Protein AF-A0A8H3D8Q3-F1 (afdb_monomer_lite)

Sequence (267 aa):
MYIYLGVAILSLVASAKAVASCPEDLPLSCSKDSLNADSCCVFSPGLLEVSQIWSKKRQQWVIDEIRVLSCDALSSYSNCGPTYSPSKIHGLVEGYARHIEPLTSVSRKLGWGGLALESGDDDVAVMWARMWEQTGSCISTFQDKCFDKNMPPGEEEAWNYPGPALFVQMMHALQRKLMRYDLPGLDAASTNQPHRTSQYSLGYVLQPQKWYYLHFYGSPHLGNFVEDSTMTKNAEKQQKHIKKLSFFAQRERQRTDHAKWIEHDEL

Structure (mmCIF, N/CA/C/O backbone):
data_AF-A0A8H3D8Q3-F1
#
_entry.id   AF-A0A8H3D8Q3-F1
#
loop_
_atom_site.group_PDB
_atom_site.id
_atom_site.type_symbol
_atom_site.label_atom_id
_atom_site.label_alt_id
_atom_site.label_comp_id
_atom_site.label_asym_id
_atom_site.label_entity_id
_atom_site.label_seq_id
_atom_site.pdbx_PDB_ins_code
_atom_site.Cartn_x
_atom_site.Cartn_y
_atom_site.Cartn_z
_atom_site.occupancy
_atom_site.B_iso_or_equiv
_atom_site.auth_seq_id
_atom_site.auth_comp_id
_atom_site.auth_asym_id
_atom_site.auth_atom_id
_atom_site.pdbx_PDB_model_num
ATOM 1 N N . MET A 1 1 ? -29.100 2.084 -49.301 1.00 34.25 1 MET A N 1
ATOM 2 C CA . MET A 1 1 ? -28.076 1.078 -48.947 1.00 34.25 1 MET A CA 1
ATOM 3 C C . MET A 1 1 ? -27.070 1.777 -48.042 1.00 34.25 1 MET A C 1
ATOM 5 O O . MET A 1 1 ? -26.267 2.546 -48.545 1.00 34.25 1 MET A O 1
ATOM 9 N N . TYR A 1 2 ? -27.212 1.642 -46.720 1.00 34.91 2 TYR A N 1
ATOM 10 C CA . TYR A 1 2 ? -26.344 2.301 -45.735 1.00 34.91 2 TYR A CA 1
ATOM 11 C C . TYR A 1 2 ? -25.340 1.277 -45.205 1.00 34.91 2 TYR A C 1
ATOM 13 O O . TYR A 1 2 ? -25.738 0.267 -44.631 1.00 34.91 2 TYR A O 1
ATOM 21 N N . ILE A 1 3 ? -24.052 1.521 -45.444 1.00 40.16 3 ILE A N 1
ATOM 22 C CA . ILE A 1 3 ? -22.952 0.702 -44.932 1.00 40.16 3 ILE A CA 1
ATOM 23 C C . ILE A 1 3 ? -22.566 1.281 -43.569 1.00 40.16 3 ILE A C 1
ATOM 25 O O . ILE A 1 3 ? -22.011 2.375 -43.492 1.00 40.16 3 ILE A O 1
ATOM 29 N N . TYR A 1 4 ? -22.881 0.559 -42.495 1.00 42.94 4 TYR A N 1
ATOM 30 C CA . TYR A 1 4 ? -22.335 0.828 -41.167 1.00 42.94 4 TYR A CA 1
ATOM 31 C C . TYR A 1 4 ? -20.878 0.346 -41.137 1.00 42.94 4 TYR A C 1
ATOM 33 O O . TYR A 1 4 ? -20.621 -0.852 -41.030 1.00 42.94 4 TYR A O 1
ATOM 41 N N . LEU A 1 5 ? -19.918 1.271 -41.228 1.00 45.53 5 LEU A N 1
ATOM 42 C CA . LEU A 1 5 ? -18.557 1.011 -40.760 1.00 45.53 5 LEU A CA 1
ATOM 43 C C . LEU A 1 5 ? -18.579 1.036 -39.227 1.00 45.53 5 LEU A C 1
ATOM 45 O O . LEU A 1 5 ? -18.590 2.099 -38.608 1.00 45.53 5 LEU A O 1
ATOM 49 N N . GLY A 1 6 ? -18.612 -0.145 -38.614 1.00 40.12 6 GLY A N 1
ATOM 50 C CA . GLY A 1 6 ? -18.332 -0.300 -37.193 1.00 40.12 6 GLY A CA 1
ATOM 51 C C . GLY A 1 6 ? -16.850 -0.041 -36.939 1.00 40.12 6 GLY A C 1
ATOM 52 O O . GLY A 1 6 ? -16.012 -0.886 -37.242 1.00 40.12 6 GLY A O 1
ATOM 53 N N . VAL A 1 7 ? -16.522 1.129 -36.393 1.00 46.12 7 VAL A N 1
ATOM 54 C CA . VAL A 1 7 ? -15.192 1.393 -35.839 1.00 46.12 7 VAL A CA 1
ATOM 55 C C . VAL A 1 7 ? -15.102 0.636 -34.517 1.00 46.12 7 VAL A C 1
ATOM 57 O O . VAL A 1 7 ? -15.640 1.067 -33.499 1.00 46.12 7 VAL A O 1
ATOM 60 N N . ALA A 1 8 ? -14.454 -0.527 -34.540 1.00 41.25 8 ALA A N 1
ATOM 61 C CA . ALA A 1 8 ? -14.025 -1.207 -33.329 1.00 41.25 8 ALA A CA 1
ATOM 62 C C . ALA A 1 8 ? -12.883 -0.390 -32.708 1.00 41.25 8 ALA A C 1
ATOM 64 O O . ALA A 1 8 ? -11.743 -0.446 -33.168 1.00 41.25 8 ALA A O 1
ATOM 65 N N . ILE A 1 9 ? -13.193 0.405 -31.684 1.00 43.72 9 ILE A N 1
ATOM 66 C CA . ILE A 1 9 ? -12.180 1.058 -30.853 1.00 43.72 9 ILE A CA 1
ATOM 67 C C . ILE A 1 9 ? -11.573 -0.038 -29.971 1.00 43.72 9 ILE A C 1
ATOM 69 O O . ILE A 1 9 ? -12.094 -0.355 -28.904 1.00 43.72 9 ILE A O 1
ATOM 73 N N . LEU A 1 10 ? -10.489 -0.660 -30.443 1.00 36.78 10 LEU A N 1
ATOM 74 C CA . LEU A 1 10 ? -9.580 -1.410 -29.581 1.00 36.78 10 LEU A CA 1
ATOM 75 C C . LEU A 1 10 ? -8.919 -0.404 -28.635 1.00 36.78 10 LEU A C 1
ATOM 77 O O . LEU A 1 10 ? -7.963 0.277 -28.998 1.00 36.78 10 LEU A O 1
ATOM 81 N N . SER A 1 11 ? -9.444 -0.294 -27.419 1.00 34.25 11 SER A N 1
ATOM 82 C CA . SER A 1 11 ? -8.757 0.362 -26.313 1.00 34.25 11 SER A CA 1
ATOM 83 C C . SER A 1 11 ? -7.509 -0.455 -25.964 1.00 34.25 11 SER A C 1
ATOM 85 O O . SER A 1 11 ? -7.586 -1.416 -25.197 1.00 34.25 11 SER A O 1
ATOM 87 N N . LEU A 1 12 ? -6.363 -0.104 -26.556 1.00 34.94 12 LEU A N 1
ATOM 88 C CA . LEU A 1 12 ? -5.058 -0.519 -26.049 1.00 34.94 12 LEU A CA 1
ATOM 89 C C . LEU A 1 12 ? -4.865 0.158 -24.694 1.00 34.94 12 LEU A C 1
ATOM 91 O O . LEU A 1 12 ? -4.474 1.319 -24.614 1.00 34.94 12 LEU A O 1
ATOM 95 N N . VAL A 1 13 ? -5.151 -0.571 -23.620 1.00 40.75 13 VAL A N 1
ATOM 96 C CA . VAL A 1 13 ? -4.605 -0.231 -22.310 1.00 40.75 13 VAL A CA 1
ATOM 97 C C . VAL A 1 13 ? -3.125 -0.583 -22.399 1.00 40.75 13 VAL A C 1
ATOM 99 O O . VAL A 1 13 ? -2.750 -1.750 -22.267 1.00 40.75 13 VAL A O 1
ATOM 102 N N . ALA A 1 14 ? -2.283 0.405 -22.719 1.00 39.97 14 ALA A N 1
ATOM 103 C CA . ALA A 1 14 ? -0.851 0.266 -22.500 1.00 39.97 14 ALA A CA 1
ATOM 104 C C . ALA A 1 14 ? -0.691 -0.176 -21.042 1.00 39.97 14 ALA A C 1
ATOM 106 O O . ALA A 1 14 ? -1.294 0.404 -20.150 1.00 39.97 14 ALA A O 1
ATOM 107 N N . SER A 1 15 ? -0.026 -1.300 -20.817 1.00 47.12 15 SER A N 1
ATOM 108 C CA . SER A 1 15 ? 0.293 -1.791 -19.480 1.00 47.12 15 SER A CA 1
ATOM 109 C C . SER A 1 15 ? 1.800 -1.702 -19.355 1.00 47.12 15 SER A C 1
ATOM 111 O O . SER A 1 15 ? 2.511 -1.985 -20.324 1.00 47.12 15 SER A O 1
ATOM 113 N N . ALA A 1 16 ? 2.286 -1.283 -18.192 1.00 50.69 16 ALA A N 1
ATOM 114 C CA . ALA A 1 16 ? 3.709 -1.111 -17.968 1.00 50.69 16 ALA A CA 1
ATOM 115 C C . ALA A 1 16 ? 4.298 -2.504 -18.115 1.00 50.69 16 ALA A C 1
ATOM 117 O O . ALA A 1 16 ? 3.853 -3.434 -17.438 1.00 50.69 16 ALA A O 1
ATOM 118 N N . LYS A 1 17 ? 5.237 -2.679 -19.043 1.00 50.69 17 LYS A N 1
ATOM 119 C CA . LYS A 1 17 ? 5.913 -3.963 -19.155 1.00 50.69 17 LYS A CA 1
ATOM 120 C C . LYS A 1 17 ? 6.857 -4.065 -17.965 1.00 50.69 17 LYS A C 1
ATOM 122 O O . LYS A 1 17 ? 7.806 -3.291 -17.846 1.00 50.69 17 LYS A O 1
ATOM 127 N N . ALA A 1 18 ? 6.537 -4.967 -17.043 1.00 58.50 18 ALA A N 1
ATOM 128 C CA . ALA A 1 18 ? 7.485 -5.371 -16.020 1.00 58.50 18 ALA A CA 1
ATOM 129 C C . ALA A 1 18 ? 8.732 -5.942 -16.721 1.00 58.50 18 ALA A C 1
ATOM 131 O O . ALA A 1 18 ? 8.591 -6.747 -17.643 1.00 58.50 18 ALA A O 1
ATOM 132 N N . VAL A 1 19 ? 9.930 -5.520 -16.296 1.00 53.22 19 VAL A N 1
ATOM 133 C CA . VAL A 1 19 ? 11.225 -6.003 -16.838 1.00 53.22 19 VAL A CA 1
ATOM 134 C C . VAL A 1 19 ? 11.379 -7.497 -16.566 1.00 53.22 19 VAL A C 1
ATOM 136 O O . VAL A 1 19 ? 11.969 -8.241 -17.347 1.00 53.22 19 VAL A O 1
ATOM 139 N N . ALA A 1 20 ? 10.868 -7.938 -15.416 1.00 62.06 20 ALA A N 1
ATOM 140 C CA . ALA A 1 20 ? 10.998 -9.308 -14.970 1.00 62.06 20 ALA A CA 1
ATOM 141 C C . ALA A 1 20 ? 9.936 -10.185 -15.641 1.00 62.06 20 ALA A C 1
ATOM 143 O O . ALA A 1 20 ? 8.733 -9.988 -15.455 1.00 62.06 20 ALA A O 1
ATOM 144 N N . SER A 1 21 ? 10.389 -11.205 -16.375 1.00 71.00 21 SER A N 1
ATOM 145 C CA . SER A 1 21 ? 9.546 -12.343 -16.739 1.00 71.00 21 SER A CA 1
ATOM 146 C C . SER A 1 21 ? 9.271 -13.150 -15.474 1.00 71.00 21 SER A C 1
ATOM 148 O O . SER A 1 21 ? 9.979 -14.109 -15.167 1.00 71.00 21 SER A O 1
ATOM 150 N N . CYS A 1 22 ? 8.274 -12.723 -14.707 1.00 82.44 22 CYS A N 1
ATOM 151 C CA . CYS A 1 22 ? 7.851 -13.450 -13.525 1.00 82.44 22 CYS A CA 1
ATOM 152 C C . CYS A 1 22 ? 7.302 -14.832 -13.904 1.00 82.44 22 CYS A C 1
ATOM 154 O O . CYS A 1 22 ? 6.711 -14.976 -14.978 1.00 82.44 22 CYS A O 1
ATOM 156 N N . PRO A 1 23 ? 7.505 -15.852 -13.051 1.00 83.31 23 PRO A N 1
ATOM 157 C CA . PRO A 1 23 ? 6.931 -17.170 -13.289 1.00 83.31 23 PRO A CA 1
ATOM 158 C C . PRO A 1 23 ? 5.400 -17.083 -13.335 1.00 83.31 23 PRO A C 1
ATOM 160 O O . PRO A 1 23 ? 4.810 -16.219 -12.685 1.00 83.31 23 PRO A O 1
ATOM 163 N N . GLU A 1 24 ? 4.762 -17.987 -14.086 1.00 80.38 24 GLU A N 1
ATOM 164 C CA . GLU A 1 24 ? 3.293 -18.075 -14.135 1.00 80.38 24 GLU A CA 1
ATOM 165 C C . GLU A 1 24 ? 2.714 -18.347 -12.738 1.00 80.38 24 GLU A C 1
ATOM 167 O O . GLU A 1 24 ? 1.764 -17.687 -12.313 1.00 80.38 24 GLU A O 1
ATOM 172 N N . ASP A 1 25 ? 3.361 -19.245 -11.992 1.00 85.31 25 ASP A N 1
ATOM 173 C CA . ASP A 1 25 ? 3.053 -19.523 -10.593 1.00 85.31 25 ASP A CA 1
ATOM 174 C C . ASP A 1 25 ? 3.879 -18.610 -9.678 1.00 85.31 25 ASP A C 1
ATOM 176 O O . ASP A 1 25 ? 5.014 -18.909 -9.293 1.00 85.31 25 ASP A O 1
ATOM 180 N N . LEU A 1 26 ? 3.300 -17.460 -9.334 1.00 89.12 26 LEU A N 1
ATOM 181 C CA . LEU A 1 26 ? 3.898 -16.515 -8.392 1.00 89.12 26 LEU A CA 1
ATOM 182 C C . LEU A 1 26 ? 3.876 -17.114 -6.977 1.00 89.12 26 LEU A C 1
ATOM 184 O O . LEU A 1 26 ? 2.806 -17.515 -6.517 1.00 89.12 26 LEU A O 1
ATOM 188 N N . PRO A 1 27 ? 5.002 -17.159 -6.244 1.00 91.25 27 PRO A N 1
ATOM 189 C CA . PRO A 1 27 ? 5.014 -17.700 -4.892 1.00 91.25 27 PRO A CA 1
ATOM 190 C C . PRO A 1 27 ? 4.355 -16.731 -3.899 1.00 91.25 27 PRO A C 1
ATOM 192 O O . PRO A 1 27 ? 4.271 -15.517 -4.119 1.00 91.25 27 PRO A O 1
ATOM 195 N N . LEU A 1 28 ? 3.891 -17.288 -2.780 1.00 94.25 28 LEU A N 1
ATOM 196 C CA . LEU A 1 28 ? 3.313 -16.528 -1.673 1.00 94.25 28 LEU A CA 1
ATOM 197 C C . LEU A 1 28 ? 4.423 -15.827 -0.875 1.00 94.25 28 LEU A C 1
ATOM 199 O O . LEU A 1 28 ? 5.427 -16.463 -0.541 1.00 94.25 28 LEU A O 1
ATOM 203 N N . SER A 1 29 ? 4.238 -14.559 -0.511 1.00 94.69 29 SER A N 1
ATOM 204 C CA . SER A 1 29 ? 5.131 -13.853 0.419 1.00 94.69 29 SER A CA 1
ATOM 205 C C . SER A 1 29 ? 5.317 -14.636 1.727 1.00 94.69 29 SER A C 1
ATOM 207 O O . SER A 1 29 ? 4.404 -15.326 2.177 1.00 94.69 29 SER A O 1
ATOM 209 N N . CYS A 1 30 ? 6.504 -14.556 2.336 1.00 94.12 30 CYS A N 1
ATOM 210 C CA . CYS A 1 30 ? 6.856 -15.270 3.576 1.00 94.12 30 CYS A CA 1
ATOM 211 C C . CYS A 1 30 ? 6.814 -16.807 3.517 1.00 94.12 30 CYS A C 1
ATOM 213 O O . CYS A 1 30 ? 7.004 -17.476 4.535 1.00 94.12 30 CYS A O 1
ATOM 215 N N . SER A 1 31 ? 6.609 -17.391 2.336 1.00 93.56 31 SER A N 1
ATOM 216 C CA . SER A 1 31 ? 6.742 -18.831 2.128 1.00 93.56 31 SER A CA 1
ATOM 217 C C . SER A 1 31 ? 8.197 -19.230 1.879 1.00 93.56 31 SER A C 1
ATOM 219 O O . SER A 1 31 ? 9.043 -18.403 1.532 1.00 93.56 31 SER A O 1
ATOM 221 N N . LYS A 1 32 ? 8.498 -20.528 1.985 1.00 90.88 32 LYS A N 1
ATOM 222 C CA . LYS A 1 32 ? 9.825 -21.054 1.625 1.00 90.88 32 LYS A CA 1
ATOM 223 C C . LYS A 1 32 ? 10.183 -20.758 0.166 1.00 90.88 32 LYS A C 1
ATOM 225 O O . LYS A 1 32 ? 11.338 -20.456 -0.118 1.00 90.88 32 LYS A O 1
ATOM 230 N N . ASP A 1 33 ? 9.188 -20.780 -0.717 1.00 89.06 33 ASP A N 1
ATOM 231 C CA . ASP A 1 33 ? 9.368 -20.556 -2.152 1.00 89.06 33 ASP A CA 1
ATOM 232 C C . ASP A 1 33 ? 9.695 -19.087 -2.472 1.00 89.06 33 ASP A C 1
ATOM 234 O O . ASP A 1 33 ? 10.301 -18.795 -3.500 1.00 89.06 33 ASP A O 1
ATOM 238 N N . SER A 1 34 ? 9.371 -18.156 -1.565 1.00 91.00 34 SER A N 1
ATOM 239 C CA . SER A 1 34 ? 9.707 -16.735 -1.720 1.00 91.00 34 SER A CA 1
ATOM 240 C C . SER A 1 34 ? 11.174 -16.391 -1.443 1.00 91.00 34 SER A C 1
ATOM 242 O O . SER A 1 34 ? 11.642 -15.362 -1.920 1.00 91.00 34 SER A O 1
ATOM 244 N N . LEU A 1 35 ? 11.922 -17.239 -0.722 1.00 86.88 35 LEU A N 1
ATOM 245 C CA . LEU A 1 35 ? 13.275 -16.909 -0.239 1.00 86.88 35 LEU A CA 1
ATOM 246 C C . LEU A 1 35 ? 14.283 -16.618 -1.359 1.00 86.88 35 LEU A C 1
ATOM 248 O O . LEU A 1 35 ? 15.183 -15.806 -1.172 1.00 86.88 35 LEU A O 1
ATOM 252 N N . ASN A 1 36 ? 14.133 -17.283 -2.505 1.00 85.31 36 ASN A N 1
ATOM 253 C CA . ASN A 1 36 ? 15.039 -17.153 -3.652 1.00 85.31 36 ASN A CA 1
ATOM 254 C C . ASN A 1 36 ? 14.361 -16.517 -4.871 1.00 85.31 36 ASN A C 1
ATOM 256 O O . ASN A 1 36 ? 14.929 -16.516 -5.963 1.00 85.31 36 ASN A O 1
ATOM 260 N N . ALA A 1 37 ? 13.132 -16.035 -4.712 1.00 89.12 37 ALA A N 1
ATOM 261 C CA . ALA A 1 37 ? 12.383 -15.450 -5.804 1.00 89.12 37 ALA A CA 1
ATOM 262 C C . ALA A 1 37 ? 12.820 -14.001 -6.054 1.00 89.12 37 ALA A C 1
ATOM 264 O O . ALA A 1 37 ? 13.271 -13.299 -5.147 1.00 89.12 37 ALA A O 1
ATOM 265 N N . ASP A 1 38 ? 12.668 -13.538 -7.295 1.00 91.19 38 ASP A N 1
ATOM 266 C CA . ASP A 1 38 ? 12.965 -12.151 -7.634 1.00 91.19 38 ASP A CA 1
ATOM 267 C C . ASP A 1 38 ? 12.046 -11.202 -6.848 1.00 91.19 38 ASP A C 1
ATOM 269 O O . ASP A 1 38 ? 10.819 -11.326 -6.870 1.00 91.19 38 ASP A O 1
ATOM 273 N N . SER A 1 39 ? 12.652 -10.209 -6.196 1.00 91.62 39 SER A N 1
ATOM 274 C CA . SER A 1 39 ? 11.980 -9.111 -5.496 1.00 91.62 39 SER A CA 1
ATOM 275 C C . SER A 1 39 ? 10.959 -8.336 -6.344 1.00 91.62 39 SER A C 1
ATOM 277 O O . SER A 1 39 ? 10.064 -7.706 -5.782 1.00 91.62 39 SER A O 1
ATOM 279 N N . CYS A 1 40 ? 11.076 -8.374 -7.674 1.00 92.25 40 CYS A N 1
ATOM 280 C CA . CYS A 1 40 ? 10.116 -7.787 -8.608 1.00 92.25 40 CYS A CA 1
ATOM 281 C C . CYS A 1 40 ? 8.887 -8.666 -8.853 1.00 92.25 40 CYS A C 1
ATOM 283 O O . CYS A 1 40 ? 7.839 -8.162 -9.254 1.00 92.25 40 CYS A O 1
ATOM 285 N N . CYS A 1 41 ? 8.997 -9.961 -8.572 1.00 90.69 41 CYS A N 1
ATOM 286 C CA . CYS A 1 41 ? 7.939 -10.940 -8.776 1.00 90.69 41 CYS A CA 1
ATOM 287 C C . CYS A 1 41 ? 7.267 -11.368 -7.482 1.00 90.69 41 CYS A C 1
ATOM 289 O O . CYS A 1 41 ? 6.231 -12.015 -7.553 1.00 90.69 41 CYS A O 1
ATOM 291 N N . VAL A 1 42 ? 7.830 -11.021 -6.322 1.00 92.88 42 VAL A N 1
ATOM 292 C CA . VAL A 1 42 ? 7.311 -11.398 -5.006 1.00 92.88 42 VAL A CA 1
ATOM 293 C C . VAL A 1 42 ? 7.391 -10.228 -4.056 1.00 92.88 42 VAL A C 1
ATOM 295 O O . VAL A 1 42 ? 8.423 -9.567 -3.950 1.00 92.88 42 VAL A O 1
ATOM 298 N N . PHE A 1 43 ? 6.295 -9.993 -3.340 1.00 93.62 43 PHE A N 1
ATOM 299 C CA . PHE A 1 43 ? 6.276 -9.033 -2.256 1.00 93.62 43 PHE A CA 1
ATOM 300 C C . PHE A 1 43 ? 7.242 -9.438 -1.131 1.00 93.62 43 PHE A C 1
ATOM 302 O O . PHE A 1 43 ? 7.152 -10.522 -0.558 1.00 93.62 43 PHE A O 1
ATOM 309 N N . SER A 1 44 ? 8.163 -8.529 -0.832 1.00 92.19 44 SER A N 1
ATOM 310 C CA . SER A 1 44 ? 9.201 -8.606 0.193 1.00 92.19 44 SER A CA 1
ATOM 311 C C . SER A 1 44 ? 9.341 -7.206 0.820 1.00 92.19 44 SER A C 1
ATOM 313 O O . SER A 1 44 ? 9.062 -6.226 0.114 1.00 92.19 44 SER A O 1
ATOM 315 N N . PRO A 1 45 ? 9.718 -7.052 2.110 1.00 87.69 45 PRO A N 1
ATOM 316 C CA . PRO A 1 45 ? 10.324 -8.026 3.039 1.00 87.69 45 PRO A CA 1
ATOM 317 C C . PRO A 1 45 ? 9.372 -8.939 3.826 1.00 87.69 45 PRO A C 1
ATOM 319 O O . PRO A 1 45 ? 9.854 -9.798 4.566 1.00 87.69 45 PRO A O 1
ATOM 322 N N . GLY A 1 46 ? 8.051 -8.800 3.702 1.00 91.62 46 GLY A N 1
ATOM 323 C CA . GLY A 1 46 ? 7.161 -9.692 4.443 1.00 91.62 46 GLY A CA 1
ATOM 324 C C . GLY A 1 46 ? 5.689 -9.620 4.071 1.00 91.62 46 GLY A C 1
ATOM 325 O O . GLY A 1 46 ? 5.306 -10.079 3.000 1.00 91.62 46 GLY A O 1
ATOM 326 N N . LEU A 1 47 ? 4.863 -9.114 4.985 1.00 94.94 47 LEU A N 1
ATOM 327 C CA . LEU A 1 47 ? 3.400 -9.100 4.876 1.00 94.94 47 LEU A CA 1
ATOM 328 C C . LEU A 1 47 ? 2.841 -7.681 5.058 1.00 94.94 47 LEU A C 1
ATOM 330 O O . LEU A 1 47 ? 3.550 -6.784 5.519 1.00 94.94 47 LEU A O 1
ATOM 334 N N . LEU A 1 48 ? 1.574 -7.462 4.693 1.00 96.06 48 LEU A N 1
ATOM 335 C CA . LEU A 1 48 ? 0.889 -6.193 4.966 1.00 96.06 48 LEU A CA 1
ATOM 336 C C . LEU A 1 48 ? -0.025 -6.324 6.180 1.00 96.06 48 LEU A C 1
ATOM 338 O O . LEU A 1 48 ? -0.899 -7.185 6.209 1.00 96.06 48 LEU A O 1
ATOM 342 N N . GLU A 1 49 ? 0.135 -5.424 7.141 1.00 94.81 49 GLU A N 1
ATOM 343 C CA . GLU A 1 49 ? -0.878 -5.152 8.157 1.00 94.81 49 GLU A CA 1
ATOM 344 C C . GLU A 1 49 ? -1.784 -4.031 7.650 1.00 94.81 49 GLU A C 1
ATOM 346 O O . GLU A 1 49 ? -1.307 -2.978 7.230 1.00 94.81 49 GLU A O 1
ATOM 351 N N . VAL A 1 50 ? -3.095 -4.249 7.687 1.00 93.06 50 VAL A N 1
ATOM 352 C CA . VAL A 1 50 ? -4.103 -3.282 7.247 1.00 93.06 50 VAL A CA 1
ATOM 353 C C . VAL A 1 50 ? -5.071 -3.054 8.389 1.00 93.06 50 VAL A C 1
ATOM 355 O O . VAL A 1 50 ? -5.736 -3.995 8.818 1.00 93.06 50 VAL A O 1
ATOM 358 N N . SER A 1 51 ? -5.195 -1.815 8.855 1.00 89.56 51 SER A N 1
ATOM 359 C CA . SER A 1 51 ? -6.197 -1.444 9.847 1.00 89.56 51 SER A CA 1
ATOM 360 C C . SER A 1 51 ? -7.367 -0.714 9.189 1.00 89.56 51 SER A C 1
ATOM 362 O O . SER A 1 51 ? -7.199 0.087 8.266 1.00 89.56 51 SER A O 1
ATOM 364 N N . GLN A 1 52 ? -8.584 -0.995 9.649 1.00 88.88 52 GLN A N 1
ATOM 365 C CA . GLN A 1 52 ? -9.787 -0.299 9.202 1.00 88.88 52 GLN A CA 1
ATOM 366 C C . GLN A 1 52 ? -10.535 0.314 10.374 1.00 88.88 52 GLN A C 1
ATOM 368 O O . GLN A 1 52 ? -10.670 -0.318 11.420 1.00 88.88 52 GLN A O 1
ATOM 373 N N . ILE A 1 53 ? -11.090 1.507 10.165 1.00 87.00 53 ILE A N 1
ATOM 374 C CA . ILE A 1 53 ? -12.000 2.186 11.09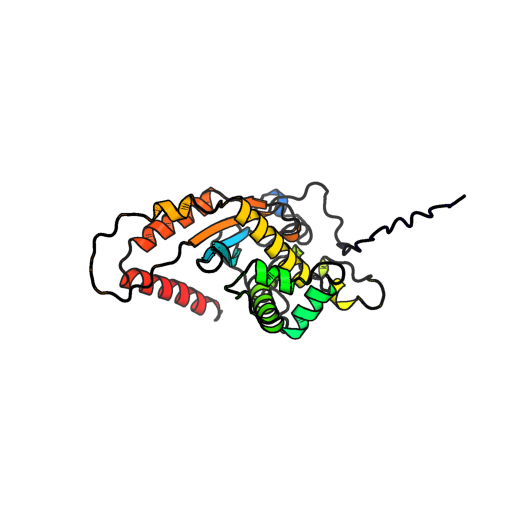3 1.00 87.00 53 ILE A CA 1
ATOM 375 C C . ILE A 1 53 ? -13.398 2.302 10.488 1.00 87.00 53 ILE A C 1
ATOM 377 O O . ILE A 1 53 ? -13.565 2.475 9.278 1.00 87.00 53 ILE A O 1
ATOM 381 N N . TRP A 1 54 ? -14.430 2.244 11.330 1.00 85.44 54 TRP A N 1
ATOM 382 C CA . TRP A 1 54 ? -15.799 2.497 10.879 1.00 85.44 54 TRP A CA 1
ATOM 383 C C . TRP A 1 54 ? -16.079 4.000 10.751 1.00 85.44 54 TRP A C 1
ATOM 385 O O . TRP A 1 54 ? -16.225 4.716 11.748 1.00 85.44 54 TRP A O 1
ATOM 395 N N . SER A 1 55 ? -16.253 4.482 9.519 1.00 84.00 55 SER A N 1
ATOM 396 C CA . SER A 1 55 ? -16.632 5.870 9.264 1.00 84.00 55 SER A CA 1
ATOM 397 C C . SER A 1 55 ? -18.146 6.051 9.363 1.00 84.00 55 SER A C 1
ATOM 399 O O . SER A 1 55 ? -18.889 5.767 8.425 1.00 84.00 55 SER A O 1
ATOM 401 N N . LYS A 1 56 ? -18.625 6.616 10.481 1.00 81.31 56 LYS A N 1
ATOM 402 C CA . LYS A 1 56 ? -20.058 6.935 10.667 1.00 81.31 56 LYS A CA 1
ATOM 403 C C . LYS A 1 56 ? -20.612 7.873 9.593 1.00 81.31 56 LYS A C 1
ATOM 405 O O . LYS A 1 56 ? -21.770 7.745 9.216 1.00 81.31 56 LYS A O 1
ATOM 410 N N . LYS A 1 57 ? -19.803 8.818 9.105 1.00 82.62 57 LYS A N 1
ATOM 411 C CA . LYS A 1 57 ? -20.231 9.767 8.064 1.00 82.62 57 LYS A CA 1
ATOM 412 C C . LYS A 1 57 ? -20.478 9.068 6.727 1.00 82.62 57 LYS A C 1
ATOM 414 O O . LYS A 1 57 ? -21.379 9.460 6.000 1.00 82.62 57 LYS A O 1
ATOM 419 N N . ARG A 1 58 ? -19.682 8.040 6.423 1.00 81.38 58 ARG A N 1
ATOM 420 C CA . ARG A 1 58 ? -19.732 7.303 5.154 1.00 81.38 58 ARG A CA 1
ATOM 421 C C . ARG A 1 58 ? -20.529 6.000 5.241 1.00 81.38 58 ARG A C 1
ATOM 423 O O . ARG A 1 58 ? -20.807 5.411 4.209 1.00 81.38 58 ARG A O 1
ATOM 430 N N . GLN A 1 59 ? -20.876 5.560 6.454 1.00 83.69 59 GLN A N 1
ATOM 431 C CA . GLN A 1 59 ? -21.512 4.264 6.723 1.00 83.69 59 GLN A CA 1
ATOM 432 C C . GLN A 1 59 ? -20.737 3.090 6.099 1.00 83.69 59 GLN A C 1
ATOM 434 O O . GLN A 1 59 ? -21.326 2.151 5.571 1.00 83.69 59 GLN A O 1
ATOM 439 N N . GLN A 1 60 ? -19.403 3.156 6.152 1.00 85.19 60 GLN A N 1
ATOM 440 C CA . GLN A 1 60 ? -18.518 2.121 5.620 1.00 85.19 60 GLN A CA 1
ATOM 441 C C . GLN A 1 60 ? -17.227 2.024 6.440 1.00 85.19 60 GLN A C 1
ATOM 443 O O . GLN A 1 60 ? -16.793 3.006 7.057 1.00 85.19 60 GLN A O 1
ATOM 448 N N . TRP A 1 61 ? -16.593 0.853 6.405 1.00 87.00 61 TRP A N 1
ATOM 449 C CA . TRP A 1 61 ? -15.214 0.680 6.854 1.00 87.00 61 TRP A CA 1
ATOM 450 C C . TRP A 1 61 ? -14.268 1.395 5.899 1.00 87.00 61 TRP A C 1
ATOM 452 O O . TRP A 1 61 ? -14.446 1.314 4.687 1.00 87.00 61 TRP A O 1
ATOM 462 N N . VAL A 1 62 ? -13.268 2.091 6.425 1.00 89.19 62 VAL A N 1
ATOM 463 C CA . VAL A 1 62 ? -12.213 2.750 5.645 1.00 89.19 62 VAL A CA 1
ATOM 464 C C . VAL A 1 62 ? -10.858 2.312 6.175 1.00 89.19 62 VAL A C 1
ATOM 466 O O . VAL A 1 62 ? -10.700 2.177 7.386 1.00 89.19 62 VAL A O 1
ATOM 469 N N . ILE A 1 63 ? -9.899 2.071 5.282 1.00 90.62 63 ILE A N 1
ATOM 470 C CA . ILE A 1 63 ? -8.509 1.835 5.670 1.00 90.62 63 ILE A CA 1
ATOM 471 C C . ILE A 1 63 ? -7.993 3.089 6.373 1.00 90.62 63 ILE A C 1
ATOM 473 O O . ILE A 1 63 ? -8.054 4.192 5.821 1.00 90.62 63 ILE A O 1
ATOM 477 N N . ASP A 1 64 ? -7.531 2.891 7.601 1.00 87.75 64 ASP A N 1
ATOM 478 C CA . ASP A 1 64 ? -6.976 3.924 8.470 1.00 87.75 64 ASP A CA 1
ATOM 479 C C . ASP A 1 64 ? -5.457 3.957 8.306 1.00 87.75 64 ASP A C 1
ATOM 481 O O . ASP A 1 64 ? -4.892 4.959 7.870 1.00 87.75 64 ASP A O 1
ATOM 485 N N . GLU A 1 65 ? -4.820 2.805 8.527 1.00 88.69 65 GLU A N 1
ATOM 486 C CA . GLU A 1 65 ? -3.386 2.610 8.362 1.00 88.69 65 GLU A CA 1
ATOM 487 C C . GLU A 1 65 ? -3.085 1.338 7.565 1.00 88.69 65 GLU A C 1
ATOM 489 O O . GLU A 1 65 ? -3.864 0.381 7.520 1.00 88.69 65 GLU A O 1
ATOM 494 N N . ILE A 1 66 ? -1.913 1.331 6.942 1.00 92.81 66 ILE A N 1
ATOM 495 C CA . ILE A 1 66 ? -1.328 0.166 6.295 1.00 92.81 66 ILE A CA 1
ATOM 496 C C . ILE A 1 66 ? 0.167 0.160 6.595 1.00 92.81 66 ILE A C 1
ATOM 498 O O . ILE A 1 66 ? 0.780 1.223 6.675 1.00 92.81 66 ILE A O 1
ATOM 502 N N . ARG A 1 67 ? 0.750 -1.015 6.827 1.00 94.44 67 ARG A N 1
ATOM 503 C CA . ARG A 1 67 ? 2.166 -1.158 7.179 1.00 94.44 67 ARG A CA 1
ATOM 504 C C . ARG A 1 67 ? 2.765 -2.377 6.507 1.00 94.44 67 ARG A C 1
ATOM 506 O O . ARG A 1 67 ? 2.116 -3.417 6.410 1.00 94.44 67 ARG A O 1
ATOM 513 N N . VAL A 1 68 ? 4.016 -2.249 6.079 1.00 96.44 68 VAL A N 1
ATOM 514 C CA . VAL A 1 68 ? 4.834 -3.388 5.662 1.00 96.44 68 VAL A CA 1
ATOM 515 C C . VAL A 1 68 ? 5.507 -3.945 6.906 1.00 96.44 68 VAL A C 1
ATOM 517 O O . VAL A 1 68 ? 6.203 -3.210 7.605 1.00 96.44 68 VAL A O 1
ATOM 520 N N . LEU A 1 69 ? 5.303 -5.227 7.185 1.00 95.56 69 LEU A N 1
ATOM 521 C CA . LEU A 1 69 ? 5.918 -5.921 8.311 1.00 95.56 69 LEU A CA 1
ATOM 522 C C . LEU A 1 69 ? 6.863 -7.021 7.830 1.00 95.56 69 LEU A C 1
ATOM 524 O O . LEU A 1 69 ? 6.746 -7.516 6.707 1.00 95.56 69 LEU A O 1
ATOM 528 N N . SER A 1 70 ? 7.775 -7.435 8.703 1.00 94.88 70 SER A N 1
ATOM 529 C CA . SER A 1 70 ? 8.549 -8.666 8.547 1.00 94.88 70 SER A CA 1
ATOM 530 C C . SER A 1 70 ? 7.634 -9.891 8.595 1.00 94.88 70 SER A C 1
ATOM 532 O O . SER A 1 70 ? 6.500 -9.828 9.070 1.00 94.88 70 SER A O 1
ATOM 534 N N . CYS A 1 71 ? 8.119 -11.040 8.124 1.00 92.50 71 CYS A N 1
ATOM 535 C CA . CYS A 1 71 ? 7.329 -12.276 8.105 1.00 92.50 71 CYS A CA 1
ATOM 536 C C . CYS A 1 71 ? 6.934 -12.810 9.490 1.00 92.50 71 CYS A C 1
ATOM 538 O O . CYS A 1 71 ? 5.960 -13.548 9.602 1.00 92.50 71 CYS A O 1
ATOM 540 N N . ASP A 1 72 ? 7.676 -12.446 10.535 1.00 89.44 72 ASP A N 1
ATOM 541 C CA . ASP A 1 72 ? 7.330 -12.721 11.934 1.00 89.44 72 ASP A CA 1
ATOM 542 C C . ASP A 1 72 ? 6.496 -11.598 12.580 1.00 89.44 72 ASP A C 1
ATOM 544 O O . ASP A 1 72 ? 6.081 -11.723 13.733 1.00 89.44 72 ASP A O 1
ATOM 548 N N . ALA A 1 73 ? 6.253 -10.512 11.838 1.00 89.12 73 ALA A N 1
ATOM 549 C CA . ALA A 1 73 ? 5.571 -9.295 12.257 1.00 89.12 73 ALA A CA 1
ATOM 550 C C . ALA A 1 73 ? 6.139 -8.623 13.514 1.00 89.12 73 ALA A C 1
ATOM 552 O O . ALA A 1 73 ? 5.429 -7.897 14.213 1.00 89.12 73 ALA A O 1
ATOM 553 N N . LEU A 1 74 ? 7.421 -8.850 13.802 1.00 88.31 74 LEU A N 1
ATOM 554 C CA . LEU A 1 74 ? 8.125 -8.193 14.902 1.00 88.31 74 LEU A CA 1
ATOM 555 C C . LEU A 1 74 ? 8.726 -6.847 14.494 1.00 88.31 74 LEU A C 1
ATOM 557 O O . LEU A 1 74 ? 9.014 -6.022 15.360 1.00 88.31 74 LEU A O 1
ATOM 561 N N . SER A 1 75 ? 8.915 -6.616 13.196 1.00 92.75 75 SER A N 1
ATOM 562 C CA . SER A 1 75 ? 9.482 -5.386 12.650 1.00 92.75 75 SER A CA 1
ATOM 563 C C . SER A 1 75 ? 8.557 -4.786 11.602 1.00 92.75 75 SER A C 1
ATOM 565 O O . SER A 1 75 ? 7.962 -5.502 10.797 1.00 92.75 75 SER A O 1
ATOM 567 N N . SER A 1 76 ? 8.453 -3.461 11.602 1.00 93.38 76 SER A N 1
ATOM 568 C CA . SER A 1 76 ? 7.774 -2.687 10.565 1.00 93.38 76 SER A CA 1
ATOM 569 C C . SER A 1 76 ? 8.785 -1.921 9.726 1.00 93.38 76 SER A C 1
ATOM 571 O O . SER A 1 76 ? 9.815 -1.492 10.240 1.00 93.38 76 SER A O 1
ATOM 573 N N . TYR A 1 77 ? 8.460 -1.710 8.456 1.00 93.94 77 TYR A N 1
ATOM 574 C CA . TYR A 1 77 ? 9.294 -0.988 7.507 1.00 93.94 77 TYR A CA 1
ATOM 575 C C . TYR A 1 77 ? 8.566 0.256 6.998 1.00 93.94 77 TYR A C 1
ATOM 577 O O . TYR A 1 77 ? 7.391 0.187 6.630 1.00 93.94 77 TYR A O 1
ATOM 585 N N . SER A 1 78 ? 9.290 1.370 6.945 1.00 94.44 78 SER A N 1
ATOM 586 C CA . SER A 1 78 ? 8.858 2.650 6.379 1.00 94.44 78 SER A CA 1
ATOM 587 C C . SER A 1 78 ? 10.047 3.348 5.719 1.00 94.44 78 SER A C 1
ATOM 589 O O . SER A 1 78 ? 11.193 3.067 6.064 1.00 94.44 78 SER A O 1
ATOM 591 N N . ASN A 1 79 ? 9.787 4.274 4.793 1.00 94.31 79 ASN A N 1
ATOM 592 C CA . ASN A 1 79 ? 10.806 5.130 4.173 1.00 94.31 79 ASN A CA 1
ATOM 593 C C . ASN A 1 79 ? 11.918 4.353 3.435 1.00 94.31 79 ASN A C 1
ATOM 595 O O . ASN A 1 79 ? 13.075 4.764 3.422 1.00 94.31 79 ASN A O 1
ATOM 599 N N . CYS A 1 80 ? 11.584 3.227 2.798 1.00 95.00 80 CYS A N 1
ATOM 600 C CA . CYS A 1 80 ? 12.568 2.341 2.162 1.00 95.00 80 CYS A CA 1
ATOM 601 C C . CYS A 1 80 ? 13.002 2.785 0.753 1.00 95.00 80 CYS A C 1
ATOM 603 O O . CYS A 1 80 ? 13.791 2.099 0.100 1.00 95.00 80 CYS A O 1
ATOM 605 N N . GLY A 1 81 ? 12.450 3.887 0.247 1.00 91.50 81 GLY A N 1
ATOM 606 C CA . GLY A 1 81 ? 12.605 4.318 -1.136 1.00 91.50 81 GLY A CA 1
ATOM 607 C C . GLY A 1 81 ? 12.424 5.827 -1.306 1.00 91.50 81 GLY A C 1
ATOM 608 O O . GLY A 1 81 ? 12.435 6.567 -0.322 1.00 91.50 81 GLY A O 1
ATOM 609 N N . PRO A 1 82 ? 12.277 6.310 -2.551 1.00 93.12 82 PRO A N 1
ATOM 610 C CA . PRO A 1 82 ? 12.178 7.736 -2.821 1.00 93.12 82 PRO A CA 1
ATOM 611 C C . PRO A 1 82 ? 10.924 8.341 -2.190 1.00 93.12 82 PRO A C 1
ATOM 613 O O . PRO A 1 82 ? 9.838 7.755 -2.225 1.00 93.12 82 PRO A O 1
ATOM 616 N N . THR A 1 83 ? 11.077 9.556 -1.675 1.00 95.00 83 THR A N 1
ATOM 617 C CA . THR A 1 83 ? 9.969 10.406 -1.246 1.00 95.00 83 THR A CA 1
ATOM 618 C C . THR A 1 83 ? 9.569 11.339 -2.385 1.00 95.00 83 THR A C 1
ATOM 620 O O . THR A 1 83 ? 10.391 11.747 -3.211 1.00 95.00 83 THR A O 1
ATOM 623 N N . TYR A 1 84 ? 8.283 11.673 -2.456 1.00 95.31 84 TYR A N 1
ATOM 624 C CA . TYR A 1 84 ? 7.738 12.527 -3.506 1.00 95.31 84 TYR A CA 1
ATOM 625 C C . TYR A 1 84 ? 6.955 13.675 -2.882 1.00 95.31 84 TYR A C 1
ATOM 627 O O . TYR A 1 84 ? 6.172 13.471 -1.957 1.00 95.31 84 TYR A O 1
ATOM 635 N N . SER A 1 85 ? 7.123 14.884 -3.420 1.00 97.38 85 SER A N 1
ATOM 636 C CA . SER A 1 85 ? 6.238 15.994 -3.068 1.00 97.38 85 SER A CA 1
ATOM 637 C C . SER A 1 85 ? 4.794 15.687 -3.501 1.00 97.38 85 SER A C 1
ATOM 639 O O . SER A 1 85 ? 4.597 14.937 -4.465 1.00 97.38 85 SER A O 1
ATOM 641 N N . PRO A 1 86 ? 3.776 16.309 -2.874 1.00 96.69 86 PRO A N 1
ATOM 642 C CA . PRO A 1 86 ? 2.379 16.143 -3.283 1.00 96.69 86 PRO A CA 1
ATOM 643 C C . PRO A 1 86 ? 2.159 16.408 -4.780 1.00 96.69 86 PRO A C 1
ATOM 645 O O . PRO A 1 86 ? 1.562 15.598 -5.482 1.00 96.69 86 PRO A O 1
ATOM 648 N N . SER A 1 87 ? 2.738 17.486 -5.317 1.00 96.38 87 SER A N 1
ATOM 649 C CA . SER A 1 87 ? 2.640 17.804 -6.747 1.00 96.38 87 SER A CA 1
ATOM 650 C C . SER A 1 87 ? 3.267 16.731 -7.642 1.00 96.38 87 SER A C 1
ATOM 652 O O . SER A 1 87 ? 2.723 16.407 -8.699 1.00 96.38 87 SER A O 1
ATOM 654 N N . LYS A 1 88 ? 4.395 16.147 -7.215 1.00 95.50 88 LYS A N 1
ATOM 655 C CA . LYS A 1 88 ? 5.094 15.111 -7.973 1.00 95.50 88 LYS A CA 1
ATOM 656 C C . LYS A 1 88 ? 4.310 13.809 -7.988 1.00 95.50 88 LYS A C 1
ATOM 658 O O . LYS A 1 88 ? 4.087 13.261 -9.064 1.00 95.50 88 LYS A O 1
ATOM 663 N N . ILE A 1 89 ? 3.876 13.328 -6.821 1.00 96.06 89 ILE A N 1
ATOM 664 C CA . ILE A 1 89 ? 3.130 12.070 -6.742 1.00 96.06 89 ILE A CA 1
ATOM 665 C C . ILE A 1 89 ? 1.786 12.179 -7.459 1.00 96.06 89 ILE A C 1
ATOM 667 O O . ILE A 1 89 ? 1.406 11.247 -8.157 1.00 96.06 89 ILE A O 1
ATOM 671 N N . HIS A 1 90 ? 1.116 13.332 -7.379 1.00 95.38 90 HIS A N 1
ATOM 672 C CA . HIS A 1 90 ? -0.096 13.589 -8.150 1.00 95.38 90 HIS A CA 1
ATOM 673 C C . HIS A 1 90 ? 0.159 13.437 -9.655 1.00 95.38 90 HIS A C 1
ATOM 675 O O . HIS A 1 90 ? -0.560 12.708 -10.334 1.00 95.38 90 HIS A O 1
ATOM 681 N N . GLY A 1 91 ? 1.228 14.060 -10.168 1.00 93.50 91 GLY A N 1
ATOM 682 C CA . GLY A 1 91 ? 1.622 13.947 -11.573 1.00 93.50 91 GLY A CA 1
ATOM 683 C C . GLY A 1 91 ? 1.963 12.518 -12.010 1.00 93.50 91 GLY A C 1
ATOM 684 O O . GLY A 1 91 ? 1.585 12.125 -13.111 1.00 93.50 91 GLY A O 1
ATOM 685 N N . LEU A 1 92 ? 2.626 11.732 -11.155 1.00 93.12 92 LEU A N 1
ATOM 686 C CA . LEU A 1 92 ? 2.933 10.320 -11.422 1.00 93.12 92 LEU A CA 1
ATOM 687 C C . LEU A 1 92 ? 1.662 9.460 -11.449 1.00 93.12 92 LEU A C 1
ATOM 689 O O . LEU A 1 92 ? 1.442 8.709 -12.394 1.00 93.12 92 LEU A O 1
ATOM 693 N N . VAL A 1 93 ? 0.806 9.593 -10.434 1.00 93.56 93 VAL A N 1
ATOM 694 C CA . VAL A 1 93 ? -0.400 8.772 -10.266 1.00 93.56 93 VAL A CA 1
ATOM 695 C C . VAL A 1 93 ? -1.426 9.067 -11.360 1.00 93.56 93 VAL A C 1
ATOM 697 O O . VA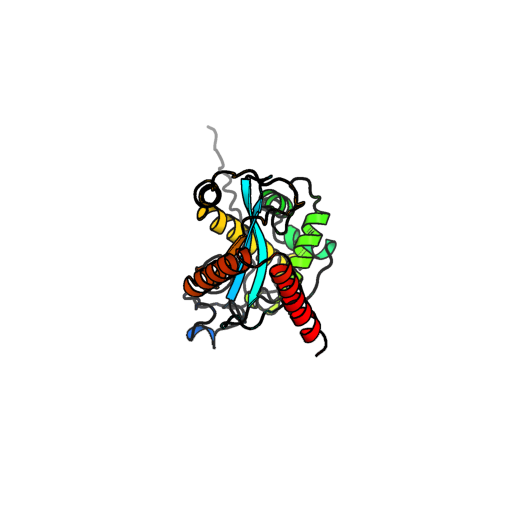L A 1 93 ? -1.856 8.153 -12.061 1.00 93.56 93 VAL A O 1
ATOM 700 N N . GLU A 1 94 ? -1.783 10.336 -11.560 1.00 91.69 94 GLU A N 1
ATOM 701 C CA . GLU A 1 94 ? -2.734 10.726 -12.609 1.00 91.69 94 GLU A CA 1
ATOM 702 C C . GLU A 1 94 ? -2.119 10.578 -14.005 1.00 91.69 94 GLU A C 1
ATOM 704 O O . GLU A 1 94 ? -2.818 10.254 -14.960 1.00 91.69 94 GLU A O 1
ATOM 709 N N . GLY A 1 95 ? -0.798 10.748 -14.132 1.00 88.69 95 GLY A N 1
ATOM 710 C CA . GLY A 1 95 ? -0.061 10.520 -15.372 1.00 88.69 95 GLY A CA 1
ATOM 711 C C . GLY A 1 95 ? -0.091 9.068 -15.847 1.00 88.69 95 GLY A C 1
ATOM 712 O O . GLY A 1 95 ? -0.193 8.828 -17.046 1.00 88.69 95 GLY A O 1
ATOM 713 N N . TYR A 1 96 ? -0.060 8.115 -14.917 1.00 85.25 96 TYR A N 1
ATOM 714 C CA . TYR A 1 96 ? -0.137 6.683 -15.207 1.00 85.25 96 TYR A CA 1
ATOM 715 C C . TYR A 1 96 ? -1.569 6.236 -15.547 1.00 85.25 96 TYR A C 1
ATOM 717 O O . TYR A 1 96 ? -1.791 5.290 -16.296 1.00 85.25 96 TYR A O 1
ATOM 725 N N . ALA A 1 97 ? -2.564 6.936 -14.999 1.00 77.81 97 ALA A N 1
ATOM 726 C CA . ALA A 1 97 ? -3.979 6.586 -15.052 1.00 77.81 97 ALA A CA 1
ATOM 727 C C . ALA A 1 97 ? -4.813 7.471 -16.001 1.00 77.81 97 ALA A C 1
ATOM 729 O O . ALA A 1 97 ? -6.039 7.476 -15.915 1.00 77.81 97 ALA A O 1
ATOM 730 N N . ARG A 1 98 ? -4.189 8.200 -16.937 1.00 71.31 98 ARG A N 1
ATOM 731 C CA . ARG A 1 98 ? -4.854 9.233 -17.766 1.00 71.31 98 ARG A CA 1
ATOM 732 C C . ARG A 1 98 ? -6.091 8.772 -18.548 1.00 71.31 98 ARG A C 1
ATOM 734 O O . ARG A 1 98 ? -6.889 9.607 -18.966 1.00 71.31 98 ARG A O 1
ATOM 741 N N . HIS A 1 99 ? -6.248 7.469 -18.774 1.00 68.38 99 HIS A N 1
ATOM 742 C CA . HIS A 1 99 ? -7.353 6.889 -19.547 1.00 68.38 99 HIS A CA 1
ATOM 743 C C . HIS A 1 99 ? -8.459 6.250 -18.697 1.00 68.38 99 HIS A C 1
ATOM 745 O O . HIS A 1 99 ? -9.366 5.622 -19.244 1.00 68.38 99 HIS A O 1
ATOM 751 N N . ILE A 1 100 ? -8.399 6.391 -17.374 1.00 72.75 100 ILE A N 1
ATOM 752 C CA . ILE A 1 100 ? -9.411 5.891 -16.438 1.00 72.75 100 ILE A CA 1
ATOM 753 C C . ILE A 1 100 ? -10.004 7.041 -15.611 1.00 72.75 100 ILE A C 1
ATOM 755 O O . ILE A 1 100 ? -9.629 8.199 -15.772 1.00 72.75 100 ILE A O 1
ATOM 759 N N . GLU A 1 101 ? -10.989 6.737 -14.757 1.00 79.62 101 GLU A N 1
ATOM 760 C CA . GLU A 1 101 ? -11.500 7.711 -13.782 1.00 79.62 101 GLU A CA 1
ATOM 761 C C . GLU A 1 101 ? -10.328 8.284 -12.957 1.00 79.62 101 GLU A C 1
ATOM 763 O O . GLU A 1 101 ? -9.528 7.476 -12.470 1.00 79.62 101 GLU A O 1
ATOM 768 N N . PRO A 1 102 ? -10.246 9.620 -12.751 1.00 85.19 102 PRO A N 1
ATOM 769 C CA . PRO A 1 102 ? -9.197 10.227 -11.940 1.00 85.19 102 PRO A CA 1
ATOM 770 C C . PRO A 1 102 ? -9.068 9.519 -10.597 1.00 85.19 102 PRO A C 1
ATOM 772 O O . PRO A 1 102 ? -10.049 9.356 -9.853 1.00 85.19 102 PRO A O 1
ATOM 775 N N . LEU A 1 103 ? -7.857 9.081 -10.277 1.00 89.62 103 LEU A N 1
ATOM 776 C CA . LEU A 1 103 ? -7.596 8.301 -9.076 1.00 89.62 103 LEU A CA 1
ATOM 777 C C . LEU A 1 103 ? -7.846 9.136 -7.814 1.00 89.62 103 LEU A C 1
ATOM 779 O O . LEU A 1 103 ? -8.188 8.568 -6.766 1.00 89.62 103 LEU A O 1
ATOM 783 N N . THR A 1 104 ? -7.785 10.469 -7.903 1.00 91.25 104 THR A N 1
ATOM 784 C CA . THR A 1 104 ? -8.205 11.370 -6.821 1.00 91.25 104 THR A CA 1
ATOM 785 C C . THR A 1 104 ? -9.690 11.220 -6.477 1.00 91.25 104 THR A C 1
ATOM 787 O O . THR A 1 104 ? -10.038 11.056 -5.304 1.00 91.25 104 THR A O 1
ATOM 790 N N . SER A 1 105 ? -10.574 11.173 -7.483 1.00 89.94 105 SER A N 1
ATOM 791 C CA . SER A 1 105 ? -12.019 10.938 -7.307 1.00 89.94 105 SER A CA 1
ATOM 792 C C . SER A 1 105 ? -12.274 9.607 -6.603 1.00 89.94 105 SER A C 1
ATOM 794 O O . SER A 1 105 ? -13.027 9.537 -5.625 1.00 89.94 105 SER A O 1
ATOM 796 N N . VAL A 1 106 ? -11.595 8.548 -7.050 1.00 90.56 106 VAL A N 1
ATOM 797 C CA . VAL A 1 106 ? -11.736 7.214 -6.459 1.00 90.56 106 VAL A CA 1
ATOM 798 C C . VAL A 1 106 ? -11.264 7.207 -5.000 1.00 90.56 106 VAL A C 1
ATOM 800 O O . VAL A 1 106 ? -11.959 6.672 -4.132 1.00 90.56 106 VAL A O 1
ATOM 803 N N . SER A 1 107 ? -10.131 7.850 -4.705 1.00 91.94 107 SER A N 1
ATOM 804 C CA . SER A 1 107 ? -9.586 7.954 -3.343 1.00 91.94 107 SER A CA 1
ATOM 805 C C . SER A 1 107 ? -10.544 8.676 -2.398 1.00 91.94 107 SER A C 1
ATOM 807 O O . SER A 1 107 ? -10.777 8.201 -1.288 1.00 91.94 107 SER A O 1
ATOM 809 N N . ARG A 1 108 ? -11.187 9.764 -2.839 1.00 90.75 108 ARG A N 1
ATOM 810 C CA . ARG A 1 108 ? -12.193 10.483 -2.036 1.00 90.75 108 ARG A CA 1
ATOM 811 C C . ARG A 1 108 ? -13.437 9.667 -1.752 1.00 90.75 108 ARG A C 1
ATOM 813 O O . ARG A 1 108 ? -13.949 9.699 -0.629 1.00 90.75 108 ARG A O 1
ATOM 820 N N . LYS A 1 109 ? -13.940 8.936 -2.749 1.00 89.12 109 LYS A N 1
ATOM 821 C CA . LYS A 1 109 ? -15.106 8.053 -2.583 1.00 89.12 109 LYS A CA 1
ATOM 822 C C . LYS A 1 109 ? -14.815 6.965 -1.552 1.00 89.12 109 LYS A C 1
ATOM 824 O O . LYS A 1 109 ? -15.641 6.698 -0.680 1.00 89.12 109 LYS A O 1
ATOM 829 N N . LEU A 1 110 ? -13.617 6.392 -1.614 1.00 88.75 110 LEU A N 1
ATOM 830 C CA . LEU A 1 110 ? -13.192 5.320 -0.725 1.00 88.75 110 LEU A CA 1
ATOM 831 C C . LEU A 1 110 ? -12.753 5.804 0.669 1.00 88.75 110 LEU A C 1
ATOM 833 O O . LEU A 1 110 ? -12.998 5.104 1.648 1.00 88.75 110 LEU A O 1
ATOM 837 N N . GLY A 1 111 ? -12.220 7.021 0.785 1.00 84.12 111 GLY A N 1
ATOM 838 C CA . GLY A 1 111 ? -12.025 7.726 2.054 1.00 84.12 111 GLY A CA 1
ATOM 839 C C . GLY A 1 111 ? -10.867 7.229 2.922 1.00 84.12 111 GLY A C 1
ATOM 840 O O . GLY A 1 111 ? -10.986 7.289 4.145 1.00 84.12 111 GLY A O 1
ATOM 841 N N . TRP A 1 112 ? -9.787 6.712 2.332 1.00 80.31 112 TRP A N 1
ATOM 842 C CA . TRP A 1 112 ? -8.645 6.199 3.105 1.00 80.31 112 TRP A CA 1
ATOM 843 C C . TRP A 1 112 ? -7.945 7.285 3.905 1.00 80.31 112 TRP A C 1
ATOM 845 O O . TRP A 1 112 ? -7.987 8.460 3.533 1.00 80.31 112 TRP A O 1
ATOM 855 N N . GLY A 1 113 ? -7.280 6.882 4.989 1.00 71.38 113 GLY A N 1
ATOM 856 C CA . GLY A 1 113 ? -6.460 7.773 5.810 1.00 71.38 113 GLY A CA 1
ATOM 857 C C . GLY A 1 113 ? -7.245 8.955 6.386 1.00 71.38 113 GLY A C 1
ATOM 858 O O . GLY A 1 113 ? -6.663 10.002 6.665 1.00 71.38 113 GLY A O 1
ATOM 859 N N . GLY A 1 114 ? -8.572 8.818 6.495 1.00 74.12 114 GLY A N 1
ATOM 860 C CA . GLY A 1 114 ? -9.469 9.861 6.983 1.00 74.12 114 GLY A CA 1
ATOM 861 C C . GLY A 1 114 ? -9.858 10.930 5.958 1.00 74.12 114 GLY A C 1
ATOM 862 O O . GLY A 1 114 ? -10.459 11.929 6.359 1.00 74.12 114 GLY A O 1
ATOM 863 N N . LEU A 1 115 ? -9.574 10.744 4.661 1.00 84.69 115 LEU A N 1
ATOM 864 C CA . LEU A 1 115 ? -9.970 11.699 3.621 1.00 84.69 115 LEU A CA 1
ATOM 865 C C . LEU A 1 115 ? -11.467 12.034 3.686 1.00 84.69 115 LEU A C 1
ATOM 867 O O . LEU A 1 115 ? -12.328 11.149 3.788 1.00 84.69 115 LEU A O 1
ATOM 871 N N . ALA A 1 116 ? -11.795 13.320 3.561 1.00 82.25 116 ALA A N 1
ATOM 872 C CA . ALA A 1 116 ? -13.170 13.789 3.447 1.00 82.25 116 ALA A CA 1
ATOM 873 C C . ALA A 1 116 ? -13.680 13.647 2.001 1.00 82.25 116 ALA A C 1
ATOM 875 O O . ALA A 1 116 ? -12.903 13.504 1.060 1.00 82.25 116 ALA A O 1
ATOM 876 N N . LEU A 1 117 ? -15.006 13.648 1.815 1.00 82.25 117 LEU A N 1
ATOM 877 C CA . LEU A 1 117 ? -15.604 13.635 0.470 1.00 82.25 117 LEU A CA 1
ATOM 878 C C . LEU A 1 117 ? -15.293 14.926 -0.295 1.00 82.25 117 LEU A C 1
ATOM 880 O O . LEU A 1 117 ? -15.066 14.874 -1.496 1.00 82.25 117 LEU A O 1
ATOM 884 N N . GLU A 1 118 ? -15.219 16.039 0.433 1.00 85.88 118 GLU A N 1
ATOM 885 C CA . GLU A 1 118 ? -14.977 17.386 -0.096 1.00 85.88 118 GLU A CA 1
ATOM 886 C C . GLU A 1 118 ? -13.483 17.748 -0.182 1.00 85.88 118 GLU A C 1
ATOM 888 O O . GLU A 1 118 ? -13.148 18.904 -0.418 1.00 85.88 118 GLU A O 1
ATOM 893 N N . SER A 1 119 ? -12.575 16.798 0.072 1.00 87.88 119 SER A N 1
ATOM 894 C CA . SER A 1 119 ? -11.130 17.048 -0.007 1.00 87.88 119 SER A CA 1
ATOM 895 C C . SER A 1 119 ? -10.720 17.499 -1.416 1.00 87.88 119 SER A C 1
ATOM 897 O O . SER A 1 119 ? -11.228 16.983 -2.413 1.00 87.88 119 SER A O 1
ATOM 899 N N . GLY A 1 120 ? -9.778 18.436 -1.517 1.00 92.62 120 GLY A N 1
ATOM 900 C CA . GLY A 1 120 ? -9.205 18.832 -2.805 1.00 92.62 120 GLY A CA 1
ATOM 901 C C . GLY A 1 120 ? -8.302 17.743 -3.393 1.00 92.62 120 GLY A C 1
ATOM 902 O O . GLY A 1 120 ? -7.938 16.789 -2.704 1.00 92.62 120 GLY A O 1
ATOM 903 N N . ASP A 1 121 ? -7.916 17.876 -4.664 1.00 94.00 121 ASP A N 1
ATOM 904 C CA . ASP A 1 121 ? -6.900 16.992 -5.264 1.00 94.00 121 ASP A CA 1
ATOM 905 C C . ASP A 1 121 ? -5.546 17.123 -4.539 1.00 94.00 121 ASP A C 1
ATOM 907 O O . ASP A 1 121 ? -4.871 16.118 -4.322 1.00 94.00 121 ASP A O 1
ATOM 911 N N . ASP A 1 122 ? -5.205 18.322 -4.053 1.00 93.94 122 ASP A N 1
ATOM 912 C CA . ASP A 1 122 ? -3.990 18.565 -3.263 1.00 93.94 122 ASP A CA 1
ATOM 913 C C . ASP A 1 122 ? -3.995 17.806 -1.927 1.00 93.94 122 ASP A C 1
ATOM 915 O O . ASP A 1 122 ? -2.994 17.191 -1.561 1.00 93.94 122 ASP A O 1
ATOM 919 N N . ASP A 1 123 ? -5.130 17.773 -1.217 1.00 93.81 123 ASP A N 1
ATOM 920 C CA . ASP A 1 123 ? -5.267 17.011 0.034 1.00 93.81 123 ASP A CA 1
ATOM 921 C C . ASP A 1 123 ? -5.092 15.507 -0.212 1.00 93.81 123 ASP A C 1
ATOM 923 O O . ASP A 1 123 ? -4.463 14.790 0.573 1.00 93.81 123 ASP A O 1
ATOM 927 N N . VAL A 1 124 ? -5.648 15.018 -1.326 1.00 94.94 124 VAL A N 1
ATOM 928 C CA . VAL A 1 124 ? -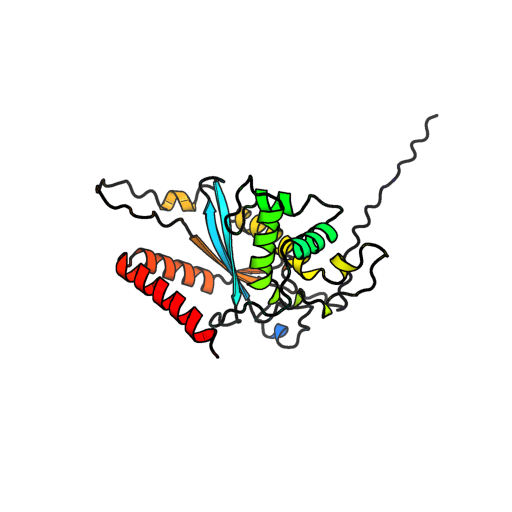5.489 13.625 -1.748 1.00 94.94 124 VAL A CA 1
ATOM 929 C C . VAL A 1 124 ? -4.025 13.338 -2.072 1.00 94.94 124 VAL A C 1
ATOM 931 O O . VAL A 1 124 ? -3.495 12.322 -1.626 1.00 94.94 124 VAL A O 1
ATOM 934 N N . ALA A 1 125 ? -3.348 14.241 -2.777 1.00 95.75 125 ALA A N 1
ATOM 935 C CA . ALA A 1 125 ? -1.940 14.102 -3.116 1.00 95.75 125 ALA A CA 1
ATOM 936 C C . ALA A 1 125 ? -1.026 14.108 -1.880 1.00 95.75 125 ALA A C 1
ATOM 938 O O . ALA A 1 125 ? -0.083 13.320 -1.813 1.00 95.75 125 ALA A O 1
ATOM 939 N N . VAL A 1 126 ? -1.320 14.940 -0.875 1.00 94.88 126 VAL A N 1
ATOM 940 C CA . VAL A 1 126 ? -0.621 14.936 0.423 1.00 94.88 126 VAL A CA 1
ATOM 941 C C . VAL A 1 126 ? -0.775 13.582 1.116 1.00 94.88 126 VAL A C 1
ATOM 943 O O . VAL A 1 126 ? 0.203 13.020 1.612 1.00 94.88 126 VAL A O 1
ATOM 946 N N . MET A 1 127 ? -1.987 13.026 1.123 1.00 93.62 127 MET A N 1
ATOM 947 C CA . MET A 1 127 ? -2.239 11.704 1.695 1.00 93.62 127 MET A CA 1
ATOM 948 C C . MET A 1 127 ? -1.507 10.600 0.923 1.00 93.62 127 MET A C 1
ATOM 950 O O . MET A 1 127 ? -0.869 9.756 1.554 1.00 93.62 127 MET A O 1
ATOM 954 N N . TRP A 1 128 ? -1.521 10.628 -0.414 1.00 95.62 128 TRP A N 1
ATOM 955 C CA . TRP A 1 128 ? -0.762 9.675 -1.226 1.00 95.62 128 TRP A CA 1
ATOM 956 C C . TRP A 1 128 ? 0.733 9.750 -0.944 1.00 95.62 128 TRP A C 1
ATOM 958 O O . TRP A 1 128 ? 1.347 8.704 -0.756 1.00 95.62 128 TRP A O 1
ATOM 968 N N . ALA A 1 129 ? 1.311 10.956 -0.876 1.00 95.94 129 ALA A N 1
ATOM 969 C CA . ALA A 1 129 ? 2.732 11.146 -0.589 1.00 95.94 129 ALA A CA 1
ATOM 970 C C . ALA A 1 129 ? 3.108 10.509 0.754 1.00 95.94 129 ALA A C 1
ATOM 972 O O . ALA A 1 129 ? 4.035 9.702 0.813 1.00 95.94 129 ALA A O 1
ATOM 973 N N . ARG A 1 130 ? 2.320 10.785 1.803 1.00 93.81 130 ARG A N 1
ATOM 974 C CA . ARG A 1 130 ? 2.530 10.218 3.141 1.00 93.81 130 ARG A CA 1
ATOM 975 C C . ARG A 1 130 ? 2.436 8.692 3.146 1.00 93.81 130 ARG A C 1
ATOM 977 O O . ARG A 1 130 ? 3.300 8.028 3.703 1.00 93.81 130 ARG A O 1
ATOM 984 N N . MET A 1 131 ? 1.388 8.124 2.549 1.00 94.19 131 MET A N 1
ATOM 985 C CA . MET A 1 131 ? 1.181 6.669 2.554 1.00 94.19 131 MET A CA 1
ATOM 986 C C . MET A 1 131 ? 2.195 5.933 1.672 1.00 94.19 131 MET A C 1
ATOM 988 O O . MET A 1 131 ? 2.599 4.813 1.983 1.00 94.19 131 MET A O 1
ATOM 992 N N . TRP A 1 132 ? 2.631 6.558 0.579 1.00 96.12 132 TRP A N 1
ATOM 993 C CA . TRP A 1 132 ? 3.730 6.045 -0.225 1.00 96.12 132 TRP A CA 1
ATOM 994 C C . TRP A 1 132 ? 5.018 5.992 0.595 1.00 96.12 132 TRP A C 1
ATOM 996 O O . TRP A 1 132 ? 5.638 4.940 0.687 1.00 96.12 132 TRP A O 1
ATOM 1006 N N . GLU A 1 133 ? 5.394 7.097 1.232 1.00 95.62 133 GLU A N 1
ATOM 1007 C CA . GLU A 1 133 ? 6.597 7.176 2.059 1.00 95.62 133 GLU A CA 1
ATOM 1008 C C . GLU A 1 133 ? 6.571 6.127 3.186 1.00 95.62 133 GLU A C 1
ATOM 1010 O O . GLU A 1 133 ? 7.481 5.300 3.281 1.00 95.62 133 GLU A O 1
ATOM 1015 N N . GLN A 1 134 ? 5.471 6.057 3.938 1.00 93.81 134 GLN A N 1
ATOM 1016 C CA . GLN A 1 134 ? 5.313 5.145 5.074 1.00 93.81 134 GLN A CA 1
ATOM 1017 C C . GLN A 1 134 ? 5.188 3.665 4.692 1.00 93.81 134 GLN A C 1
ATOM 1019 O O . GLN A 1 134 ? 5.460 2.804 5.524 1.00 93.81 134 GLN A O 1
ATOM 1024 N N . THR A 1 135 ? 4.728 3.338 3.481 1.00 95.00 135 THR A N 1
ATOM 1025 C CA . THR A 1 135 ? 4.372 1.952 3.126 1.00 95.00 135 THR A CA 1
ATOM 1026 C C . THR A 1 135 ? 4.755 1.593 1.702 1.00 95.00 135 THR A C 1
ATOM 1028 O O . THR A 1 135 ? 5.468 0.615 1.490 1.00 95.00 135 THR A O 1
ATOM 1031 N N . GLY A 1 136 ? 4.273 2.354 0.716 1.00 95.56 136 GLY A N 1
ATOM 1032 C CA . GLY A 1 136 ? 4.450 2.029 -0.703 1.00 95.56 136 GLY A CA 1
ATOM 1033 C C . GLY A 1 136 ? 5.916 1.890 -1.119 1.00 95.56 136 GLY A C 1
ATOM 1034 O O . GLY A 1 136 ? 6.259 0.962 -1.850 1.00 95.56 136 GLY A O 1
ATOM 1035 N N . SER A 1 137 ? 6.786 2.738 -0.568 1.00 96.31 137 SER A N 1
ATOM 1036 C CA . SER A 1 137 ? 8.232 2.756 -0.804 1.00 96.31 137 SER A CA 1
ATOM 1037 C C . SER A 1 137 ? 8.942 1.471 -0.352 1.00 96.31 137 SER A C 1
ATOM 1039 O O . SER A 1 137 ? 10.012 1.145 -0.863 1.00 96.31 137 SER A O 1
ATOM 1041 N N . CYS A 1 138 ? 8.332 0.717 0.567 1.00 96.69 138 CYS A N 1
ATOM 1042 C CA . CYS A 1 138 ? 8.846 -0.536 1.120 1.00 96.69 138 CYS A CA 1
ATOM 1043 C C . CYS A 1 138 ? 8.319 -1.789 0.413 1.00 96.69 138 CYS A C 1
ATOM 1045 O O . CYS A 1 138 ? 8.693 -2.899 0.783 1.00 96.69 138 CYS A O 1
ATOM 1047 N N . ILE A 1 139 ? 7.472 -1.642 -0.608 1.00 96.06 139 ILE A N 1
ATOM 1048 C CA . ILE A 1 139 ? 6.966 -2.770 -1.391 1.00 96.06 139 ILE A CA 1
ATOM 1049 C C . ILE A 1 139 ? 7.944 -3.042 -2.535 1.00 96.06 139 ILE A C 1
ATOM 1051 O O . ILE A 1 139 ? 8.015 -2.289 -3.506 1.00 96.06 139 ILE A O 1
ATOM 1055 N N . SER A 1 140 ? 8.684 -4.149 -2.438 1.00 94.69 140 SER A N 1
ATOM 1056 C CA . SER A 1 140 ? 9.741 -4.519 -3.391 1.00 94.69 140 SER A CA 1
ATOM 1057 C C . SER A 1 140 ? 9.305 -4.482 -4.859 1.00 94.69 140 SER A C 1
ATOM 1059 O O . SER A 1 140 ? 10.025 -3.966 -5.710 1.00 94.69 140 SER A O 1
ATOM 1061 N N . THR A 1 141 ? 8.095 -4.961 -5.153 1.00 93.88 141 THR A N 1
ATOM 1062 C CA . THR A 1 141 ? 7.563 -5.044 -6.520 1.00 93.88 141 THR A CA 1
ATOM 1063 C C . THR A 1 141 ? 7.174 -3.689 -7.119 1.00 93.88 141 THR A C 1
ATOM 1065 O O . THR A 1 141 ? 6.790 -3.631 -8.280 1.00 93.88 141 THR A O 1
ATOM 1068 N N . PHE A 1 142 ? 7.203 -2.606 -6.334 1.00 94.19 142 PHE A N 1
ATOM 1069 C CA . PHE A 1 142 ? 6.922 -1.241 -6.797 1.00 94.19 142 PHE A CA 1
ATOM 1070 C C . PHE A 1 142 ? 8.194 -0.435 -7.072 1.00 94.19 142 PHE A C 1
ATOM 1072 O O . PHE A 1 142 ? 8.102 0.728 -7.455 1.00 94.19 142 PHE A O 1
ATOM 1079 N N . GLN A 1 143 ? 9.373 -1.036 -6.898 1.00 91.06 143 GLN A N 1
ATOM 1080 C CA . GLN A 1 143 ? 10.644 -0.377 -7.176 1.00 91.06 143 GLN A CA 1
ATOM 1081 C C . GLN A 1 143 ? 10.866 -0.199 -8.682 1.00 91.06 143 GLN A C 1
ATOM 1083 O O . GLN A 1 143 ? 10.595 -1.101 -9.472 1.00 91.06 143 GLN A O 1
ATOM 1088 N N . ASP A 1 144 ? 11.457 0.931 -9.070 1.00 87.81 144 ASP A N 1
ATOM 1089 C CA . ASP A 1 144 ? 11.677 1.312 -10.475 1.00 87.81 144 ASP A CA 1
ATOM 1090 C C . ASP A 1 144 ? 12.454 0.267 -11.283 1.00 87.81 144 ASP A C 1
ATOM 1092 O O . ASP A 1 144 ? 12.235 0.112 -12.481 1.00 87.81 144 ASP A O 1
ATOM 1096 N N . LYS A 1 145 ? 13.348 -0.486 -10.627 1.00 87.62 145 LYS A N 1
ATOM 1097 C CA . LYS A 1 145 ? 14.124 -1.569 -11.254 1.00 87.62 145 LYS A CA 1
ATOM 1098 C C . LYS A 1 145 ? 13.247 -2.681 -11.849 1.00 87.62 145 LYS A C 1
ATOM 1100 O O . LYS A 1 145 ? 13.739 -3.469 -12.648 1.00 87.62 145 LYS A O 1
ATOM 1105 N N . CYS A 1 146 ? 11.981 -2.762 -11.441 1.00 88.75 146 CYS A N 1
ATOM 1106 C CA . CYS A 1 146 ? 11.039 -3.782 -11.877 1.00 88.75 146 CYS A CA 1
ATOM 1107 C C . CYS A 1 146 ? 10.299 -3.420 -13.172 1.00 88.75 146 CYS A C 1
ATOM 1109 O O . CYS A 1 146 ? 9.589 -4.274 -13.704 1.00 88.75 146 CYS A O 1
ATOM 1111 N N . PHE A 1 147 ? 10.467 -2.202 -13.707 1.00 84.25 147 PHE A N 1
ATOM 1112 C CA . PHE A 1 147 ? 9.724 -1.712 -14.878 1.00 84.25 147 PHE A CA 1
ATOM 1113 C C . PHE A 1 147 ? 10.637 -1.241 -16.016 1.00 84.25 147 PHE A C 1
ATOM 1115 O O . PHE A 1 147 ? 11.651 -0.577 -15.792 1.00 84.25 147 PHE A O 1
ATOM 1122 N N . ASP A 1 148 ? 10.292 -1.628 -17.248 1.00 76.19 148 ASP A N 1
ATOM 1123 C CA . ASP A 1 148 ? 11.052 -1.242 -18.434 1.00 76.19 148 ASP A CA 1
ATOM 1124 C C . ASP A 1 148 ? 10.831 0.242 -18.728 1.00 76.19 148 ASP A C 1
ATOM 1126 O O . ASP A 1 148 ? 9.698 0.711 -18.824 1.00 76.19 148 ASP A O 1
ATOM 1130 N N . LYS A 1 149 ? 11.919 0.978 -18.969 1.00 72.12 149 LYS A N 1
ATOM 1131 C CA . LYS A 1 149 ? 11.880 2.432 -19.210 1.00 72.12 149 LYS A CA 1
ATOM 1132 C C . LYS A 1 149 ? 11.588 2.829 -20.666 1.00 72.12 149 LYS A C 1
ATOM 1134 O O . LYS A 1 149 ? 11.947 3.917 -21.108 1.00 72.12 149 LYS A O 1
ATOM 1139 N N . ASN A 1 150 ? 10.976 1.935 -21.442 1.00 64.19 150 ASN A N 1
ATOM 1140 C CA . ASN A 1 150 ? 10.863 2.051 -22.903 1.00 64.19 150 ASN A CA 1
ATOM 1141 C C . ASN A 1 150 ? 9.485 2.558 -23.365 1.00 64.19 150 ASN A C 1
ATOM 1143 O O . ASN A 1 150 ? 8.890 2.018 -24.298 1.00 64.19 150 ASN A O 1
ATOM 1147 N N . MET A 1 151 ? 8.959 3.576 -22.690 1.00 67.81 151 MET A N 1
ATOM 1148 C CA . MET A 1 151 ? 7.628 4.120 -22.965 1.00 67.81 151 MET A CA 1
ATOM 1149 C C . MET A 1 151 ? 7.537 4.973 -24.234 1.00 67.81 151 MET A C 1
ATOM 1151 O O . MET A 1 151 ? 8.527 5.590 -24.630 1.00 67.81 151 MET A O 1
ATOM 1155 N N . PRO A 1 152 ? 6.334 5.060 -24.843 1.00 59.16 152 PRO A N 1
ATOM 1156 C CA . PRO A 1 152 ? 6.021 6.049 -25.864 1.00 59.16 152 PRO A CA 1
ATOM 1157 C C . PRO A 1 152 ? 6.394 7.487 -25.452 1.00 59.16 152 PRO A C 1
ATOM 1159 O O . PRO A 1 152 ? 6.216 7.854 -24.286 1.00 59.16 152 PRO A O 1
ATOM 1162 N N . PRO A 1 153 ? 6.856 8.320 -26.404 1.00 61.75 153 PRO A N 1
ATOM 1163 C CA . PRO A 1 153 ? 7.194 9.713 -26.137 1.00 61.75 153 PRO A CA 1
ATOM 1164 C C . PRO A 1 153 ? 6.021 10.516 -25.545 1.00 61.75 153 PRO A C 1
ATOM 1166 O O . PRO A 1 153 ? 4.906 10.437 -26.062 1.00 61.75 153 PRO A O 1
ATOM 1169 N N . GLY A 1 154 ? 6.267 11.328 -24.513 1.00 67.19 154 GLY A N 1
ATOM 1170 C CA . GLY A 1 154 ? 5.282 12.194 -23.844 1.00 67.19 154 GLY A CA 1
ATOM 1171 C C . GLY A 1 154 ? 4.618 11.619 -22.582 1.00 67.19 154 GLY A C 1
ATOM 1172 O O . GLY A 1 154 ? 3.857 12.327 -21.912 1.00 67.19 154 GLY A O 1
ATOM 1173 N N . GLU A 1 155 ? 4.900 10.363 -22.238 1.00 67.19 155 GLU A N 1
ATOM 1174 C CA . GLU A 1 155 ? 4.387 9.677 -21.042 1.00 67.19 155 GLU A CA 1
ATOM 1175 C C . GLU A 1 155 ? 5.505 9.062 -20.188 1.00 67.19 155 GLU A C 1
ATOM 1177 O O . GLU A 1 155 ? 5.258 8.309 -19.250 1.00 67.19 155 GLU A O 1
ATOM 1182 N N . GLU A 1 156 ? 6.757 9.396 -20.480 1.00 75.00 156 GLU A N 1
ATOM 1183 C CA . GLU A 1 156 ? 7.924 8.690 -19.969 1.00 75.00 156 GLU A CA 1
ATOM 1184 C C . GLU A 1 156 ? 7.982 8.730 -18.446 1.00 75.00 156 GLU A C 1
ATOM 1186 O O . GLU A 1 156 ? 8.288 7.731 -17.816 1.00 75.00 156 GLU A O 1
ATOM 1191 N N . GLU A 1 157 ? 7.661 9.859 -17.820 1.00 80.56 157 GLU A N 1
ATOM 1192 C CA . GLU A 1 157 ? 7.880 10.004 -16.384 1.00 80.56 157 GLU A CA 1
ATOM 1193 C C . GLU A 1 157 ? 6.950 9.135 -15.524 1.00 80.56 157 GLU A C 1
ATOM 1195 O O . GLU A 1 157 ? 7.431 8.370 -14.692 1.00 80.56 157 GLU A O 1
ATOM 1200 N N . ALA A 1 158 ? 5.633 9.207 -15.726 1.00 82.31 158 ALA A N 1
ATOM 1201 C CA . ALA A 1 158 ? 4.680 8.444 -14.913 1.00 82.31 158 ALA A CA 1
ATOM 1202 C C . ALA A 1 158 ? 4.863 6.927 -15.056 1.00 82.31 158 ALA A C 1
ATOM 1204 O O . ALA A 1 158 ? 4.579 6.159 -14.142 1.00 82.31 158 ALA A O 1
ATOM 1205 N N . TRP A 1 159 ? 5.368 6.501 -16.204 1.00 80.44 159 TRP A N 1
ATOM 1206 C CA . TRP A 1 159 ? 5.518 5.099 -16.532 1.00 80.44 159 TRP A CA 1
ATOM 1207 C C . TRP A 1 159 ? 6.924 4.546 -16.301 1.00 80.44 159 TRP A C 1
ATOM 1209 O O . TRP A 1 159 ? 7.063 3.349 -16.066 1.00 80.44 159 TRP A O 1
ATOM 1219 N N . ASN A 1 160 ? 7.951 5.399 -16.300 1.00 82.88 160 ASN A N 1
ATOM 1220 C CA . ASN A 1 160 ? 9.288 5.041 -15.822 1.00 82.88 160 ASN A CA 1
ATOM 1221 C C . ASN A 1 160 ? 9.331 4.925 -14.291 1.00 82.88 160 ASN A C 1
ATOM 1223 O O . ASN A 1 160 ? 10.229 4.270 -13.766 1.00 82.88 160 ASN A O 1
ATOM 1227 N N . TYR A 1 161 ? 8.372 5.549 -13.597 1.00 88.69 161 TYR A N 1
ATOM 1228 C CA . TYR A 1 161 ? 8.221 5.524 -12.140 1.00 88.69 161 TYR A CA 1
ATOM 1229 C C . TYR A 1 161 ? 6.786 5.127 -11.738 1.00 88.69 161 TYR A C 1
ATOM 1231 O O . TYR A 1 161 ? 6.080 5.915 -11.103 1.00 88.69 161 TYR A O 1
ATOM 1239 N N . PRO A 1 162 ? 6.312 3.918 -12.100 1.00 90.38 162 PRO A N 1
ATOM 1240 C CA . PRO A 1 162 ? 4.908 3.545 -11.931 1.0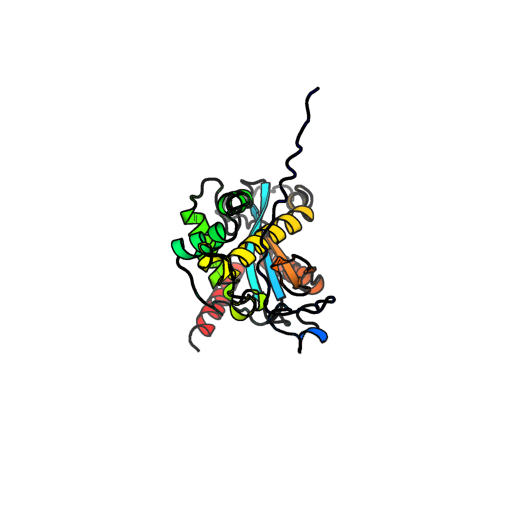0 90.38 162 PRO A CA 1
ATOM 1241 C C . PRO A 1 162 ? 4.555 3.153 -10.489 1.00 90.38 162 PRO A C 1
ATOM 1243 O O . PRO A 1 162 ? 3.376 3.029 -10.160 1.00 90.38 162 PRO A O 1
ATOM 1246 N N . GLY A 1 163 ? 5.552 2.966 -9.615 1.00 93.44 163 GLY A N 1
ATOM 1247 C CA . GLY A 1 163 ? 5.383 2.504 -8.235 1.00 93.44 163 GLY A CA 1
ATOM 1248 C C . GLY A 1 163 ? 4.279 3.234 -7.458 1.00 93.44 163 GLY A C 1
ATOM 1249 O O . GLY A 1 163 ? 3.360 2.570 -6.971 1.00 93.44 163 GLY A O 1
ATOM 1250 N N . PRO A 1 164 ? 4.286 4.581 -7.386 1.00 95.19 164 PRO A N 1
ATOM 1251 C CA . PRO A 1 164 ? 3.235 5.331 -6.704 1.00 95.19 164 PRO A CA 1
ATOM 1252 C C . PRO A 1 164 ? 1.830 5.082 -7.259 1.00 95.19 164 PRO A C 1
ATOM 1254 O O . PRO A 1 164 ? 0.877 4.949 -6.491 1.00 95.19 164 PRO A O 1
ATOM 1257 N N . ALA A 1 165 ? 1.691 4.968 -8.582 1.00 93.44 165 ALA A N 1
ATOM 1258 C CA . ALA A 1 165 ? 0.408 4.681 -9.213 1.00 93.44 165 ALA A CA 1
ATOM 1259 C C . ALA A 1 165 ? -0.081 3.265 -8.880 1.00 93.44 165 ALA A C 1
ATOM 1261 O O . ALA A 1 165 ? -1.239 3.087 -8.497 1.00 93.44 165 ALA A O 1
ATOM 1262 N N . LEU A 1 166 ? 0.808 2.270 -8.947 1.00 93.12 166 LEU A N 1
ATOM 1263 C CA . LEU A 1 166 ? 0.506 0.884 -8.581 1.00 93.12 166 LEU A CA 1
ATOM 1264 C C . LEU A 1 166 ? 0.127 0.752 -7.103 1.00 93.12 166 LEU A C 1
ATOM 1266 O O . LEU A 1 166 ? -0.800 0.013 -6.774 1.00 93.12 166 LEU A O 1
ATOM 1270 N N . PHE A 1 167 ? 0.782 1.504 -6.216 1.00 95.44 167 PHE A N 1
ATOM 1271 C CA . PHE A 1 167 ? 0.426 1.564 -4.800 1.00 95.44 167 PHE A CA 1
ATOM 1272 C C . PHE A 1 167 ? -0.977 2.138 -4.587 1.00 95.44 167 PHE A C 1
ATOM 1274 O O . PHE A 1 167 ? -1.791 1.541 -3.881 1.00 95.44 167 PHE A O 1
ATOM 1281 N N . VAL A 1 168 ? -1.306 3.260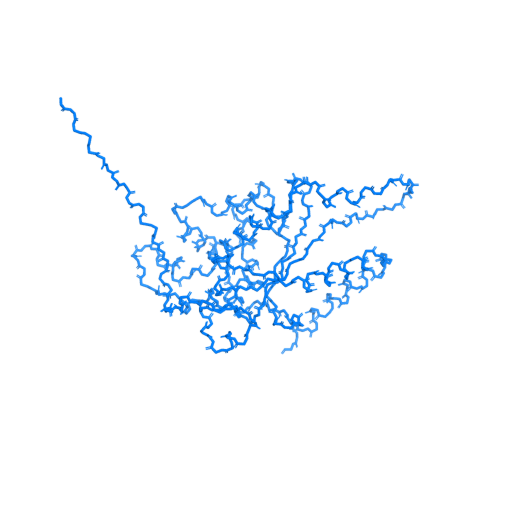 -5.230 1.00 94.75 168 VAL A N 1
ATOM 1282 C CA . VAL A 1 168 ? -2.651 3.845 -5.139 1.00 94.75 168 VAL A CA 1
ATOM 1283 C C . VAL A 1 168 ? -3.703 2.873 -5.688 1.00 94.75 168 VAL A C 1
ATOM 1285 O O . VAL A 1 168 ? -4.716 2.627 -5.036 1.00 94.75 168 VAL A O 1
ATOM 1288 N N . GLN A 1 169 ? -3.452 2.231 -6.828 1.00 92.56 169 GLN A N 1
ATOM 1289 C CA . GLN A 1 169 ? -4.365 1.228 -7.385 1.00 92.56 169 GLN A CA 1
ATOM 1290 C C . GLN A 1 169 ? -4.534 0.009 -6.468 1.00 92.56 169 GLN A C 1
ATOM 1292 O O . GLN A 1 169 ? -5.664 -0.445 -6.261 1.00 92.56 169 GLN A O 1
ATOM 1297 N N . MET A 1 170 ? -3.443 -0.489 -5.873 1.00 93.69 170 MET A N 1
ATOM 1298 C CA . MET A 1 170 ? -3.466 -1.551 -4.863 1.00 93.69 170 MET A CA 1
ATOM 1299 C C . MET A 1 170 ? -4.389 -1.166 -3.710 1.00 93.69 170 MET A C 1
ATOM 1301 O O . MET A 1 170 ? -5.261 -1.948 -3.334 1.00 93.69 170 MET A O 1
ATOM 1305 N N . MET A 1 171 ? -4.249 0.047 -3.178 1.00 93.75 171 MET A N 1
ATOM 1306 C CA . MET A 1 171 ? -5.089 0.537 -2.090 1.00 93.75 171 MET A CA 1
ATOM 1307 C C . MET A 1 171 ? -6.576 0.606 -2.499 1.00 93.75 171 MET A C 1
ATOM 1309 O O . MET A 1 171 ? -7.444 0.222 -1.707 1.00 93.75 171 MET A O 1
ATOM 1313 N N . HIS A 1 172 ? -6.910 0.986 -3.747 1.00 92.31 172 HIS A N 1
ATOM 1314 C CA . HIS A 1 172 ? -8.304 0.956 -4.247 1.00 92.31 172 HIS A CA 1
ATOM 1315 C C . HIS A 1 172 ? -8.834 -0.454 -4.387 1.00 92.31 172 HIS A C 1
ATOM 1317 O O . HIS A 1 172 ? -9.978 -0.708 -3.995 1.00 92.31 172 HIS A O 1
ATOM 1323 N N . ALA A 1 173 ? -8.031 -1.378 -4.895 1.00 90.69 173 ALA A N 1
ATOM 1324 C CA . ALA A 1 173 ? -8.415 -2.777 -4.974 1.00 90.69 173 ALA A CA 1
ATOM 1325 C C . ALA A 1 173 ? -8.644 -3.370 -3.576 1.00 90.69 173 ALA A C 1
ATOM 1327 O O . ALA A 1 173 ? -9.677 -4.002 -3.338 1.00 90.69 173 ALA A O 1
ATOM 1328 N N . LEU A 1 174 ? -7.727 -3.111 -2.645 1.00 91.31 174 LEU A N 1
ATOM 1329 C CA . LEU A 1 174 ? -7.756 -3.626 -1.283 1.00 91.31 174 LEU A CA 1
ATOM 1330 C C . LEU A 1 174 ? -8.974 -3.118 -0.512 1.00 91.31 174 LEU A C 1
ATOM 1332 O O . LEU A 1 174 ? -9.761 -3.923 -0.019 1.00 91.31 174 LEU A O 1
ATOM 1336 N N . GLN A 1 175 ? -9.200 -1.803 -0.487 1.00 90.25 175 GLN A N 1
ATOM 1337 C CA . GLN A 1 175 ? -10.370 -1.213 0.163 1.00 90.25 175 GLN A CA 1
ATOM 1338 C C . GLN A 1 175 ? -11.674 -1.807 -0.385 1.00 90.25 175 GLN A C 1
ATOM 1340 O O . GLN A 1 175 ? -12.555 -2.182 0.385 1.00 90.25 175 GLN A O 1
ATOM 1345 N N . ARG A 1 176 ? -11.815 -1.915 -1.714 1.00 89.38 176 ARG A N 1
ATOM 1346 C CA . ARG A 1 176 ? -13.020 -2.495 -2.328 1.00 89.38 176 ARG A CA 1
ATOM 1347 C C . ARG A 1 176 ? -13.204 -3.962 -1.957 1.00 89.38 176 ARG A C 1
ATOM 1349 O O . ARG A 1 176 ? -14.340 -4.372 -1.739 1.00 89.38 176 ARG A O 1
ATOM 1356 N N . LYS A 1 177 ? -12.125 -4.749 -1.906 1.00 88.81 177 LYS A N 1
ATOM 1357 C CA . LYS A 1 177 ? -12.188 -6.162 -1.510 1.00 88.81 177 LYS A CA 1
ATOM 1358 C C . LYS A 1 177 ? -12.583 -6.307 -0.042 1.00 88.81 177 LYS A C 1
ATOM 1360 O O . LYS A 1 177 ? -13.532 -7.030 0.232 1.00 88.81 177 LYS A O 1
ATOM 1365 N N . LEU A 1 178 ? -11.942 -5.577 0.869 1.00 85.38 178 LEU A N 1
ATOM 1366 C CA . LEU A 1 178 ? -12.250 -5.634 2.303 1.00 85.38 178 LEU A CA 1
ATOM 1367 C C . LEU A 1 178 ? -13.679 -5.157 2.611 1.00 85.38 178 LEU A C 1
ATOM 1369 O O . LEU A 1 178 ? -14.390 -5.812 3.364 1.00 85.38 178 LEU A O 1
ATOM 1373 N N . MET A 1 179 ? -14.170 -4.108 1.937 1.00 77.69 179 MET A N 1
ATOM 1374 C CA . MET A 1 179 ? -15.570 -3.670 2.083 1.00 77.69 179 MET A CA 1
ATOM 1375 C C . MET A 1 179 ? -16.601 -4.733 1.673 1.00 77.69 179 MET A C 1
ATOM 1377 O O . MET A 1 179 ? -17.720 -4.704 2.172 1.00 77.69 179 MET A O 1
ATOM 1381 N N . ARG A 1 180 ? -16.274 -5.663 0.762 1.00 71.62 180 ARG A N 1
ATOM 1382 C CA . ARG A 1 180 ? -17.205 -6.739 0.368 1.00 71.62 180 ARG A CA 1
ATOM 1383 C C . ARG A 1 180 ? -17.343 -7.823 1.434 1.00 71.62 180 ARG A C 1
ATOM 1385 O O . ARG A 1 180 ? -18.389 -8.462 1.485 1.00 71.62 180 ARG A O 1
ATOM 1392 N N . TYR A 1 181 ? -16.310 -8.034 2.248 1.00 62.25 181 TYR A N 1
ATOM 1393 C CA . TYR A 1 181 ? -16.357 -8.982 3.362 1.00 62.25 181 TYR A CA 1
ATOM 1394 C C . TYR A 1 181 ? -17.173 -8.437 4.542 1.00 62.25 181 TYR A C 1
ATOM 1396 O O . TYR A 1 181 ? -17.812 -9.206 5.257 1.00 62.25 181 TYR A O 1
ATOM 1404 N N . ASP A 1 182 ? -17.234 -7.112 4.677 1.00 60.34 182 ASP A N 1
ATOM 1405 C CA . ASP A 1 182 ? -17.874 -6.426 5.791 1.00 60.34 182 ASP A CA 1
ATOM 1406 C C . ASP A 1 182 ? -19.209 -5.786 5.388 1.00 60.34 182 ASP A C 1
ATOM 1408 O O . ASP A 1 182 ? -19.315 -4.574 5.179 1.00 60.34 182 ASP A O 1
ATOM 1412 N N . LEU A 1 183 ? -20.261 -6.605 5.299 1.00 50.38 183 LEU A N 1
ATOM 1413 C CA . LEU A 1 183 ? -21.616 -6.098 5.079 1.00 50.38 183 LEU A CA 1
ATOM 1414 C C . LEU A 1 183 ? -22.015 -5.122 6.207 1.00 50.38 183 LEU A C 1
ATOM 1416 O O . LEU A 1 183 ? -21.883 -5.459 7.392 1.00 50.38 183 LEU A O 1
ATOM 1420 N N . PRO A 1 184 ? -22.544 -3.927 5.878 1.00 46.78 184 PRO A N 1
ATOM 1421 C CA . PRO A 1 184 ? -23.010 -2.974 6.876 1.00 46.78 184 PRO A CA 1
ATOM 1422 C C . PRO A 1 184 ? -24.167 -3.593 7.674 1.00 46.78 184 PRO A C 1
ATOM 1424 O O . PRO A 1 184 ? -25.274 -3.745 7.165 1.00 46.78 184 PRO A O 1
ATOM 1427 N N . GLY A 1 185 ? -23.907 -3.975 8.928 1.00 46.34 185 GLY A N 1
ATOM 1428 C CA . GLY A 1 185 ? -24.949 -4.418 9.862 1.00 46.34 185 GLY A CA 1
ATOM 1429 C C . GLY A 1 185 ? -24.561 -5.512 10.859 1.00 46.34 185 GLY A C 1
ATOM 1430 O O . GLY A 1 185 ? -25.142 -5.545 11.940 1.00 46.34 185 GLY A O 1
ATOM 1431 N N . LEU A 1 186 ? -23.583 -6.374 10.560 1.00 47.12 186 LEU A N 1
ATOM 1432 C CA . LEU A 1 186 ? -23.306 -7.549 11.408 1.00 47.12 186 LEU A CA 1
ATOM 1433 C C . LEU A 1 186 ? -22.438 -7.234 12.640 1.00 47.12 186 LEU A C 1
ATOM 1435 O O . LEU A 1 186 ? -22.795 -7.625 13.750 1.00 47.12 186 LEU A O 1
ATOM 1439 N N . ASP A 1 187 ? -21.377 -6.436 12.494 1.00 46.03 187 ASP A N 1
ATOM 1440 C CA . ASP A 1 187 ? -20.437 -6.203 13.607 1.00 46.03 187 ASP A CA 1
ATOM 1441 C C . ASP A 1 187 ? -20.729 -4.934 14.420 1.00 46.03 187 ASP A C 1
ATOM 1443 O O . ASP A 1 187 ? -20.406 -4.857 15.606 1.00 46.03 187 ASP A O 1
ATOM 1447 N N . ALA A 1 188 ? -21.396 -3.942 13.819 1.00 45.53 188 ALA A N 1
ATOM 1448 C CA . ALA A 1 188 ? -21.807 -2.722 14.521 1.00 45.53 188 ALA A CA 1
ATOM 1449 C C . ALA A 1 188 ? -22.962 -2.978 15.513 1.00 45.53 188 ALA A C 1
ATOM 1451 O O . ALA A 1 188 ? -23.082 -2.287 16.528 1.00 45.53 188 ALA A O 1
ATOM 1452 N N . ALA A 1 189 ? -23.790 -3.999 15.260 1.00 40.47 189 ALA A N 1
ATOM 1453 C CA . ALA A 1 189 ? -24.887 -4.387 16.144 1.00 40.47 189 ALA A CA 1
ATOM 1454 C C . ALA A 1 189 ? -24.408 -5.115 17.416 1.00 40.47 189 ALA A C 1
ATOM 1456 O O . ALA A 1 189 ? -25.071 -5.029 18.449 1.00 40.47 189 ALA A O 1
ATOM 1457 N N . SER A 1 190 ? -23.231 -5.756 17.400 1.00 39.97 190 SER A N 1
ATOM 1458 C CA . SER A 1 190 ? -22.670 -6.430 18.585 1.00 39.97 190 SER A CA 1
ATOM 1459 C C . SER A 1 190 ? -22.222 -5.461 19.692 1.00 39.97 190 SER A C 1
ATOM 1461 O O . SER A 1 190 ? -21.917 -5.906 20.799 1.00 39.97 190 SER A O 1
ATOM 1463 N N . THR A 1 191 ? -22.188 -4.151 19.431 1.00 41.06 191 THR A N 1
ATOM 1464 C CA . THR A 1 191 ? -21.938 -3.118 20.452 1.00 41.06 191 THR A CA 1
ATOM 1465 C C . THR A 1 191 ? -23.205 -2.501 21.049 1.00 41.06 191 THR A C 1
ATOM 1467 O O . THR A 1 191 ? -23.093 -1.660 21.939 1.00 41.06 191 THR A O 1
ATOM 1470 N N . ASN A 1 192 ? -24.404 -2.948 20.655 1.00 34.50 192 ASN A N 1
ATOM 1471 C CA . ASN A 1 192 ? -25.651 -2.578 21.334 1.00 34.50 192 ASN A CA 1
ATOM 1472 C C . ASN A 1 192 ? -25.829 -3.389 22.629 1.00 34.50 192 ASN A C 1
ATOM 1474 O O . ASN A 1 192 ? -26.763 -4.173 22.781 1.00 34.50 192 ASN A O 1
ATOM 1478 N N . GLN A 1 193 ? -24.930 -3.186 23.593 1.00 30.98 193 GLN A N 1
ATOM 1479 C CA . GLN A 1 193 ? -25.274 -3.407 24.994 1.00 30.98 193 GLN A CA 1
ATOM 1480 C C . GLN A 1 193 ? -26.204 -2.260 25.422 1.00 30.98 193 GLN A C 1
ATOM 1482 O O . GLN A 1 193 ? -25.882 -1.099 25.162 1.00 30.98 193 GLN A O 1
ATOM 1487 N N . PRO A 1 194 ? -27.363 -2.546 26.041 1.00 32.91 194 PRO A N 1
ATOM 1488 C CA . PRO A 1 194 ? -28.323 -1.513 26.395 1.00 32.91 194 PRO A CA 1
ATOM 1489 C C . PRO A 1 194 ? -27.674 -0.512 27.351 1.00 32.91 194 PRO A C 1
ATOM 1491 O O . PRO A 1 194 ? -27.090 -0.889 28.368 1.00 32.91 194 PRO A O 1
ATOM 1494 N N . HIS A 1 195 ? -27.785 0.770 26.998 1.00 34.50 195 HIS A N 1
ATOM 1495 C CA . HIS A 1 195 ? -27.388 1.906 27.815 1.00 34.50 195 HIS A CA 1
ATOM 1496 C C . HIS A 1 195 ? -27.947 1.770 29.240 1.00 34.50 195 HIS A C 1
ATOM 1498 O O . HIS A 1 195 ? -29.096 2.116 29.506 1.00 34.50 195 HIS A O 1
ATOM 1504 N N . ARG A 1 196 ? -27.109 1.336 30.188 1.00 30.16 196 ARG A N 1
ATOM 1505 C CA . ARG A 1 196 ? -27.232 1.809 31.566 1.00 30.16 196 ARG A CA 1
ATOM 1506 C C . ARG A 1 196 ? -26.607 3.191 31.605 1.00 30.16 196 ARG A C 1
ATOM 1508 O O . ARG A 1 196 ? -25.396 3.349 31.488 1.00 30.16 196 ARG A O 1
ATOM 1515 N N . THR A 1 197 ? -27.482 4.178 31.715 1.00 38.16 197 THR A N 1
ATOM 1516 C CA . THR A 1 197 ? -27.193 5.563 32.066 1.00 38.16 197 THR A CA 1
ATOM 1517 C C . THR A 1 197 ? -26.173 5.636 33.201 1.00 38.16 197 THR A C 1
ATOM 1519 O O . THR A 1 197 ? -26.510 5.401 34.359 1.00 38.16 197 THR A O 1
ATOM 1522 N N . SER A 1 198 ? -24.932 5.984 32.865 1.00 28.05 198 SER A N 1
ATOM 1523 C CA . SER A 1 198 ? -23.995 6.598 33.797 1.00 28.05 198 SER A CA 1
ATOM 1524 C C . SER A 1 198 ? -23.507 7.892 33.170 1.00 28.05 198 SER A C 1
ATOM 1526 O O . SER A 1 198 ? -22.809 7.919 32.160 1.00 28.05 198 SER A O 1
ATOM 1528 N N . GLN A 1 199 ? -23.986 8.953 33.789 1.00 33.50 199 GLN A N 1
ATOM 1529 C CA . GLN A 1 199 ? -23.710 10.356 33.572 1.00 33.50 199 GLN A CA 1
ATOM 1530 C C . GLN A 1 199 ? -22.207 10.657 33.754 1.00 33.50 199 GLN A C 1
ATOM 1532 O O . GLN A 1 199 ? -21.560 10.073 34.618 1.00 33.50 199 GLN A O 1
ATOM 1537 N N . TYR A 1 200 ? -21.702 11.612 32.967 1.00 31.48 200 TYR A N 1
ATOM 1538 C CA . TYR A 1 200 ? -20.412 12.310 33.099 1.00 31.48 200 TYR A CA 1
ATOM 1539 C C . TYR A 1 200 ? -19.113 11.514 32.885 1.00 31.48 200 TYR A C 1
ATOM 1541 O O . TYR A 1 200 ? -18.472 11.028 33.808 1.00 31.48 200 TYR A O 1
ATOM 1549 N N . SER A 1 201 ? -18.638 11.539 31.640 1.00 31.66 201 SER A N 1
ATOM 1550 C CA . SER A 1 201 ? -17.218 11.660 31.289 1.00 31.66 201 SER A CA 1
ATOM 1551 C C . SER A 1 201 ? -17.156 12.063 29.815 1.00 31.66 201 SER A C 1
ATOM 1553 O O . SER A 1 201 ? -17.861 11.465 29.001 1.00 31.66 201 SER A O 1
ATOM 1555 N N . LEU A 1 202 ? -16.354 13.072 29.452 1.00 36.56 202 LEU A N 1
ATOM 1556 C CA . LEU A 1 202 ? -15.931 13.298 28.063 1.00 36.56 202 LEU A CA 1
ATOM 1557 C C . LEU A 1 202 ? -15.058 12.101 27.631 1.00 36.56 202 LEU A C 1
ATOM 1559 O O . LEU A 1 202 ? -13.835 12.176 27.558 1.00 36.56 202 LEU A O 1
ATOM 1563 N N . GLY A 1 203 ? -15.696 10.954 27.424 1.00 33.81 203 GLY A N 1
ATOM 1564 C CA . GLY A 1 203 ? -15.078 9.725 26.968 1.00 33.81 203 GLY A CA 1
ATOM 1565 C C . GLY A 1 203 ? -15.180 9.669 25.457 1.00 33.81 203 GLY A C 1
ATOM 1566 O O . GLY A 1 203 ? -16.272 9.512 24.912 1.00 33.81 203 GLY A O 1
ATOM 1567 N N . TYR A 1 204 ? -14.047 9.795 24.774 1.00 38.34 204 TYR A N 1
ATOM 1568 C CA . TYR A 1 204 ? -13.942 9.432 23.368 1.00 38.34 204 TYR A CA 1
ATOM 1569 C C . TYR A 1 204 ? -14.434 7.988 23.215 1.00 38.34 204 TYR A C 1
ATOM 1571 O O . TYR A 1 204 ? -13.802 7.051 23.701 1.00 38.34 204 TYR A O 1
ATOM 1579 N N . VAL A 1 205 ? -15.593 7.800 22.582 1.00 49.50 205 VAL A N 1
ATOM 1580 C CA . VAL A 1 205 ? -16.065 6.467 22.202 1.00 49.50 205 VAL A CA 1
ATOM 1581 C C . VAL A 1 205 ? -15.082 5.951 21.156 1.00 49.50 205 VAL A C 1
ATOM 1583 O O . VAL A 1 205 ? -15.080 6.442 20.026 1.00 49.50 205 VAL A O 1
ATOM 1586 N N . LEU A 1 206 ? -14.221 5.008 21.549 1.00 57.19 206 LEU A N 1
ATOM 1587 C CA . LEU A 1 206 ? -13.273 4.348 20.652 1.00 57.19 206 LEU A CA 1
ATOM 1588 C C . LEU A 1 206 ? -14.041 3.798 19.447 1.00 57.19 206 LEU A C 1
ATOM 1590 O O . LEU A 1 206 ? -14.959 2.988 19.604 1.00 57.19 206 LEU A O 1
ATOM 1594 N N . GLN A 1 207 ? -13.696 4.277 18.252 1.00 67.25 207 GLN A N 1
ATOM 1595 C CA . GLN A 1 207 ? -14.322 3.796 17.028 1.00 67.25 207 GLN A CA 1
ATOM 1596 C C . GLN A 1 207 ? -14.005 2.302 16.846 1.00 67.25 207 GLN A C 1
ATOM 1598 O O . GLN A 1 207 ? -12.912 1.855 17.209 1.00 67.25 207 GLN A O 1
ATOM 1603 N N . PRO A 1 208 ? -14.948 1.503 16.318 1.00 77.44 208 PRO A N 1
ATOM 1604 C CA . PRO A 1 208 ? -14.656 0.135 15.920 1.00 77.44 208 PRO A CA 1
ATOM 1605 C C . PRO A 1 208 ? -13.460 0.111 14.963 1.00 77.44 208 PRO A C 1
ATOM 1607 O O . PRO A 1 208 ? -13.421 0.891 14.013 1.00 77.44 208 PRO A O 1
ATOM 1610 N N . GLN A 1 209 ? -12.510 -0.779 15.246 1.00 80.00 209 GLN A N 1
ATOM 1611 C CA . GLN A 1 209 ? -11.282 -0.983 14.481 1.00 80.00 209 GLN A CA 1
ATOM 1612 C C . GLN A 1 209 ? -11.101 -2.474 14.199 1.00 80.00 209 GLN A C 1
ATOM 1614 O O . GLN A 1 209 ? -11.369 -3.279 15.099 1.00 80.00 209 GLN A O 1
ATOM 1619 N N . LYS A 1 210 ? -10.637 -2.808 12.994 1.00 85.38 210 LYS A N 1
ATOM 1620 C CA . LYS A 1 210 ? -10.272 -4.158 12.539 1.00 85.38 210 LYS A CA 1
ATOM 1621 C C . LYS A 1 210 ? -8.843 -4.166 12.012 1.00 85.38 210 LYS A C 1
ATOM 1623 O O . LYS A 1 210 ? -8.372 -3.126 11.561 1.00 85.38 210 LYS A O 1
ATOM 1628 N N . TRP A 1 211 ? -8.200 -5.330 12.041 1.00 86.94 211 TRP A N 1
ATOM 1629 C CA . TRP A 1 211 ? -6.882 -5.550 11.446 1.00 86.94 211 TRP A CA 1
ATOM 1630 C C . TRP A 1 211 ? -6.914 -6.774 10.553 1.00 86.94 211 TRP A C 1
ATOM 1632 O O . TRP A 1 211 ? -7.591 -7.745 10.875 1.00 86.94 211 TRP A O 1
ATOM 1642 N N . TYR A 1 212 ? -6.144 -6.729 9.477 1.00 90.88 212 TYR A N 1
ATOM 1643 C CA . TYR A 1 212 ? -5.911 -7.849 8.581 1.00 90.88 212 TYR A CA 1
ATOM 1644 C C . TYR A 1 212 ? -4.411 -7.985 8.356 1.00 90.88 212 TYR A C 1
ATOM 1646 O O . TYR A 1 212 ? -3.739 -6.986 8.102 1.00 90.88 212 TYR A O 1
ATOM 1654 N N . TYR A 1 213 ? -3.904 -9.214 8.416 1.00 93.88 213 TYR A N 1
ATOM 1655 C CA . TYR A 1 213 ? -2.527 -9.538 8.047 1.00 93.88 213 TYR A CA 1
ATOM 1656 C C . TYR A 1 213 ? -2.556 -10.299 6.731 1.00 93.88 213 TYR A C 1
ATOM 1658 O O . TYR A 1 213 ? -3.184 -11.352 6.640 1.00 93.88 213 TYR A O 1
ATOM 1666 N N . LEU A 1 214 ? -1.945 -9.738 5.694 1.00 95.12 214 LEU A N 1
ATOM 1667 C CA . LEU A 1 214 ? -2.130 -10.177 4.318 1.00 95.12 214 LEU A CA 1
ATOM 1668 C C . LEU A 1 214 ? -0.807 -10.619 3.704 1.00 95.12 214 LEU A C 1
ATOM 1670 O O . LEU A 1 214 ? 0.143 -9.838 3.606 1.00 95.12 214 LEU A O 1
ATOM 1674 N N . HIS A 1 215 ? -0.798 -11.858 3.227 1.00 95.31 215 HIS A N 1
ATOM 1675 C CA . HIS A 1 215 ? 0.232 -12.404 2.351 1.00 95.31 215 HIS A CA 1
ATOM 1676 C C . HIS A 1 215 ? -0.211 -12.267 0.897 1.00 95.31 215 HIS A C 1
ATOM 1678 O O . HIS A 1 215 ? -1.405 -12.351 0.611 1.00 95.31 215 HIS A O 1
ATOM 1684 N N . PHE A 1 216 ? 0.724 -12.089 -0.031 1.00 94.38 216 PHE A N 1
ATOM 1685 C CA . PHE A 1 216 ? 0.417 -11.864 -1.446 1.00 94.38 216 PHE A CA 1
ATOM 1686 C C . PHE A 1 216 ? 1.082 -12.901 -2.340 1.00 94.38 216 PHE A C 1
ATOM 1688 O O . PHE A 1 216 ? 2.239 -13.261 -2.133 1.00 94.38 216 PHE A O 1
ATOM 1695 N N . TYR A 1 217 ? 0.346 -13.352 -3.354 1.00 92.56 217 TYR A N 1
ATOM 1696 C CA . TYR A 1 217 ? 0.919 -14.064 -4.489 1.00 92.56 217 TYR A CA 1
ATOM 1697 C C . TYR A 1 217 ? 1.478 -13.034 -5.462 1.00 92.56 217 TYR A C 1
ATOM 1699 O O . TYR A 1 217 ? 0.741 -12.305 -6.130 1.00 92.56 217 TYR A O 1
ATOM 1707 N N . GLY A 1 218 ? 2.800 -12.961 -5.494 1.00 91.12 218 GLY A N 1
ATOM 1708 C CA . GLY A 1 218 ? 3.540 -11.989 -6.272 1.00 91.12 218 GLY A CA 1
ATOM 1709 C C . GLY A 1 218 ? 3.311 -10.535 -5.867 1.00 91.12 218 GLY A C 1
ATOM 1710 O O . GLY A 1 218 ? 3.460 -10.189 -4.695 1.00 91.12 218 GLY A O 1
ATOM 1711 N N . SER A 1 219 ? 3.022 -9.659 -6.836 1.00 90.81 219 SER A N 1
ATOM 1712 C CA . SER A 1 219 ? 2.906 -8.223 -6.564 1.00 90.81 219 SER A CA 1
ATOM 1713 C C . SER A 1 219 ? 1.549 -7.829 -5.958 1.00 90.81 219 SER A C 1
ATOM 1715 O O . SER A 1 219 ? 0.506 -8.199 -6.508 1.00 90.81 219 SER A O 1
ATOM 1717 N N . PRO A 1 220 ? 1.518 -6.990 -4.901 1.00 91.62 220 PRO A N 1
ATOM 1718 C CA . PRO A 1 220 ? 0.273 -6.604 -4.241 1.00 91.62 220 PRO A CA 1
ATOM 1719 C C . PRO A 1 220 ? -0.749 -5.876 -5.126 1.00 91.62 220 PRO A C 1
ATOM 1721 O O . PRO A 1 220 ? -1.951 -5.988 -4.878 1.00 91.62 220 PRO A O 1
ATOM 1724 N N . HIS A 1 221 ? -0.320 -5.180 -6.187 1.00 87.50 221 HIS A N 1
ATOM 1725 C CA . HIS A 1 221 ? -1.238 -4.473 -7.096 1.00 87.50 221 HIS A CA 1
ATOM 1726 C C . HIS A 1 221 ? -2.178 -5.411 -7.871 1.00 87.50 221 HIS A C 1
ATOM 1728 O O . HIS A 1 221 ? -3.270 -4.997 -8.256 1.00 87.50 221 HIS A O 1
ATOM 1734 N N . LEU A 1 222 ? -1.806 -6.686 -8.045 1.00 86.38 222 LEU A N 1
ATOM 1735 C CA . LEU A 1 222 ? -2.664 -7.707 -8.662 1.00 86.38 222 LEU A CA 1
ATOM 1736 C C . LEU A 1 222 ? -3.837 -8.097 -7.747 1.00 86.38 222 LEU A C 1
ATOM 1738 O O . LEU A 1 222 ? -4.838 -8.662 -8.188 1.00 86.38 222 LEU A O 1
ATOM 1742 N N . GLY A 1 223 ? -3.724 -7.797 -6.451 1.00 83.06 223 GLY A N 1
ATOM 1743 C CA . GLY A 1 223 ? -4.755 -8.045 -5.455 1.00 83.06 223 GLY A CA 1
ATOM 1744 C C . GLY A 1 223 ? -4.956 -9.520 -5.102 1.00 83.06 223 GLY A C 1
ATOM 1745 O O . GLY A 1 223 ? -5.964 -9.834 -4.467 1.00 83.06 223 GLY A O 1
ATOM 1746 N N . ASN A 1 224 ? -4.062 -10.425 -5.495 1.00 89.31 224 ASN A N 1
ATOM 1747 C CA . ASN A 1 224 ? -4.118 -11.832 -5.096 1.00 89.31 224 ASN A CA 1
ATOM 1748 C C . ASN A 1 224 ? -3.475 -12.001 -3.718 1.00 89.31 224 ASN A C 1
ATOM 1750 O O . ASN A 1 224 ? -2.257 -12.109 -3.608 1.00 89.31 224 ASN A O 1
ATOM 1754 N N . PHE A 1 225 ? -4.302 -12.001 -2.672 1.00 91.81 225 PHE A N 1
ATOM 1755 C CA . PHE A 1 225 ? -3.851 -12.112 -1.288 1.00 91.81 225 PHE A CA 1
ATOM 1756 C C . PHE A 1 225 ? -4.571 -13.213 -0.517 1.00 91.81 225 PHE A C 1
ATOM 1758 O O . PHE A 1 225 ? -5.697 -13.593 -0.846 1.00 91.81 225 PHE A O 1
ATOM 1765 N N . VAL A 1 226 ? -3.915 -13.674 0.544 1.00 92.31 226 VAL A N 1
ATOM 1766 C CA . VAL A 1 226 ? -4.435 -14.606 1.542 1.00 92.31 226 VAL A CA 1
ATOM 1767 C C . VAL A 1 226 ? -4.279 -13.965 2.915 1.00 92.31 226 VAL A C 1
ATOM 1769 O O . VAL A 1 226 ? -3.230 -13.413 3.238 1.00 92.31 226 VAL A O 1
ATOM 1772 N N . GLU A 1 227 ? -5.331 -14.028 3.723 1.00 91.50 227 GLU A N 1
ATOM 1773 C CA . GLU A 1 227 ? -5.301 -13.522 5.092 1.00 91.50 227 GLU A CA 1
ATOM 1774 C C . GLU A 1 227 ? -4.656 -14.537 6.050 1.00 91.50 227 GLU A C 1
ATOM 1776 O O . GLU A 1 227 ? -5.036 -15.712 6.083 1.00 91.50 227 GLU A O 1
ATOM 1781 N N . ASP A 1 228 ? -3.737 -14.076 6.898 1.00 90.62 228 ASP A N 1
ATOM 1782 C CA . ASP A 1 228 ? -3.262 -14.827 8.056 1.00 90.62 228 ASP A CA 1
ATOM 1783 C C . ASP A 1 228 ? -4.285 -14.762 9.196 1.00 90.62 228 ASP A C 1
ATOM 1785 O O . ASP A 1 228 ? -4.243 -13.918 10.097 1.00 90.62 228 ASP A O 1
ATOM 1789 N N . SER A 1 229 ? -5.218 -15.712 9.172 1.00 85.19 229 SER A N 1
ATOM 1790 C CA . SER A 1 229 ? -6.296 -15.772 10.163 1.00 85.19 229 SER A CA 1
ATOM 1791 C C . SER A 1 229 ? -5.812 -15.944 11.611 1.00 85.19 229 SER A C 1
ATOM 1793 O O . SER A 1 229 ? -6.557 -15.626 12.543 1.00 85.19 229 SER A O 1
ATOM 1795 N N . THR A 1 230 ? -4.597 -16.457 11.839 1.00 85.75 230 THR A N 1
ATOM 1796 C CA . THR A 1 230 ? -4.057 -16.645 13.193 1.00 85.75 230 THR A CA 1
ATOM 1797 C C . THR A 1 230 ? -3.633 -15.304 13.764 1.00 85.75 230 THR A C 1
ATOM 1799 O O . THR A 1 230 ? -4.037 -14.948 14.876 1.00 85.75 230 THR A O 1
ATOM 1802 N N . MET A 1 231 ? -2.867 -14.541 12.985 1.00 84.12 231 MET A N 1
ATOM 1803 C CA . MET A 1 231 ? -2.440 -13.196 13.350 1.00 84.12 231 MET A CA 1
ATOM 1804 C C . MET A 1 231 ? -3.626 -12.247 13.505 1.00 84.12 231 MET A C 1
ATOM 1806 O O . MET A 1 231 ? -3.730 -11.584 14.539 1.00 84.12 231 MET A O 1
ATOM 1810 N N . THR A 1 232 ? -4.580 -12.268 12.568 1.00 80.62 232 THR A N 1
ATOM 1811 C CA . THR A 1 232 ? -5.798 -11.450 12.660 1.00 80.62 232 THR A CA 1
ATOM 1812 C C . THR A 1 232 ? -6.556 -11.722 13.961 1.00 80.62 232 THR A C 1
ATOM 1814 O O . THR A 1 232 ? -6.826 -10.806 14.741 1.00 80.62 232 THR A O 1
ATOM 1817 N N . LYS A 1 233 ? -6.826 -12.995 14.286 1.00 82.31 233 LYS A N 1
ATOM 1818 C CA . LYS A 1 233 ? -7.520 -13.363 15.535 1.00 82.31 233 LYS A CA 1
ATOM 1819 C C . LYS A 1 233 ? -6.745 -12.948 16.785 1.00 82.31 233 LYS A C 1
ATOM 1821 O O . LYS A 1 233 ? -7.355 -12.634 17.811 1.00 82.31 233 LYS A O 1
ATOM 1826 N N . ASN A 1 234 ? -5.416 -12.980 16.741 1.00 81.62 234 ASN A N 1
ATOM 1827 C CA . ASN A 1 234 ? -4.583 -12.547 17.858 1.00 81.62 234 ASN A CA 1
ATOM 1828 C C . ASN A 1 234 ? -4.667 -11.029 18.064 1.00 81.62 234 ASN A C 1
ATOM 1830 O O . ASN A 1 234 ? -4.874 -10.600 19.202 1.00 81.62 234 ASN A O 1
ATOM 1834 N N . ALA A 1 235 ? -4.616 -10.233 16.994 1.00 76.31 235 ALA A N 1
ATOM 1835 C CA . ALA A 1 235 ? -4.805 -8.784 17.060 1.00 76.31 235 ALA A CA 1
ATOM 1836 C C . ALA A 1 235 ? -6.202 -8.408 17.588 1.00 76.31 235 ALA A C 1
ATOM 1838 O O . ALA A 1 235 ? -6.331 -7.589 18.501 1.00 76.31 235 ALA A O 1
ATOM 1839 N N . GLU A 1 236 ? -7.258 -9.088 17.134 1.00 76.38 236 GLU A N 1
ATOM 1840 C CA . GLU A 1 236 ? -8.613 -8.889 17.665 1.00 76.38 236 GLU A CA 1
ATOM 1841 C C . GLU A 1 236 ? -8.711 -9.185 19.170 1.00 76.38 236 GLU A C 1
ATOM 1843 O O . GLU A 1 236 ? -9.355 -8.449 19.929 1.00 76.38 236 GLU A O 1
ATOM 1848 N N . LYS A 1 237 ? -8.075 -10.269 19.638 1.00 78.56 237 LYS A N 1
ATOM 1849 C CA . LYS A 1 237 ? -8.018 -10.609 21.069 1.00 78.56 237 LYS A CA 1
ATOM 1850 C C . LYS A 1 237 ? -7.265 -9.543 21.860 1.00 78.56 237 LYS A C 1
ATOM 1852 O O . LYS A 1 237 ? -7.734 -9.150 22.932 1.00 78.56 237 LYS A O 1
ATOM 1857 N N . GLN A 1 238 ? -6.137 -9.060 21.343 1.00 73.75 238 GLN A N 1
ATOM 1858 C CA . GLN A 1 238 ? -5.364 -7.990 21.971 1.00 73.75 238 GLN A CA 1
ATOM 1859 C C . GLN A 1 238 ? -6.181 -6.700 22.072 1.00 73.75 238 GLN A C 1
ATOM 1861 O O . GLN A 1 238 ? -6.237 -6.108 23.150 1.00 73.75 238 GLN A O 1
ATOM 1866 N N . GLN A 1 239 ? -6.914 -6.311 21.026 1.00 68.62 239 GLN A N 1
ATOM 1867 C CA . GLN A 1 239 ? -7.800 -5.147 21.080 1.00 68.62 239 GLN A CA 1
ATOM 1868 C C . GLN A 1 239 ? -8.918 -5.324 22.114 1.00 68.62 239 GLN A C 1
ATOM 1870 O O . GLN A 1 239 ? -9.190 -4.408 22.893 1.00 68.62 239 GLN A O 1
ATOM 1875 N N . LYS A 1 240 ? -9.562 -6.498 22.170 1.00 69.31 240 LYS A N 1
ATOM 1876 C CA . LYS A 1 240 ? -10.574 -6.798 23.200 1.00 69.31 240 LYS A CA 1
ATOM 1877 C C . LYS A 1 240 ? -9.995 -6.683 24.609 1.00 69.31 240 LYS A C 1
ATOM 1879 O O . LYS A 1 240 ? -10.709 -6.272 25.520 1.00 69.31 240 LYS A O 1
ATOM 1884 N N . HIS A 1 241 ? -8.723 -7.029 24.793 1.00 66.50 241 HIS A N 1
ATOM 1885 C CA . HIS A 1 241 ? -8.029 -6.854 26.063 1.00 66.50 241 HIS A CA 1
ATOM 1886 C C . HIS A 1 241 ? -7.735 -5.375 26.357 1.00 66.50 241 HIS A C 1
ATOM 1888 O O . HIS A 1 241 ? -8.047 -4.906 27.446 1.00 66.50 241 HIS A O 1
ATOM 1894 N N . ILE A 1 242 ? -7.237 -4.612 25.377 1.00 63.25 242 ILE A N 1
ATOM 1895 C CA . ILE A 1 242 ? -6.971 -3.170 25.517 1.00 63.25 242 ILE A CA 1
ATOM 1896 C C . ILE A 1 242 ? -8.248 -2.409 25.875 1.00 63.25 242 ILE A C 1
ATOM 1898 O O . ILE A 1 242 ? -8.234 -1.604 26.800 1.00 63.25 242 ILE A O 1
ATOM 1902 N N . LYS A 1 243 ? -9.381 -2.718 25.234 1.00 62.16 243 LYS A N 1
ATOM 1903 C CA . LYS A 1 243 ? -10.692 -2.119 25.548 1.00 62.16 243 LYS A CA 1
ATOM 1904 C C . LYS A 1 243 ? -11.151 -2.362 26.994 1.00 62.16 243 LYS A C 1
ATOM 1906 O O . LYS A 1 243 ? -12.004 -1.625 27.475 1.00 62.16 243 LYS A O 1
ATOM 1911 N N . LYS A 1 244 ? -10.599 -3.367 27.685 1.00 61.16 244 LYS A N 1
ATOM 1912 C CA . LYS A 1 244 ? -10.873 -3.661 29.103 1.00 61.16 244 LYS A CA 1
ATOM 1913 C C . LYS A 1 244 ? -9.906 -2.972 30.070 1.00 61.16 244 LYS A C 1
ATOM 1915 O O . LYS A 1 244 ? -10.172 -2.969 31.269 1.00 61.16 244 LYS A O 1
ATOM 1920 N N . LEU A 1 245 ? -8.793 -2.419 29.582 1.00 59.00 245 LEU A N 1
ATOM 1921 C CA . LEU A 1 245 ? -7.860 -1.650 30.402 1.00 59.00 245 LEU A CA 1
ATOM 1922 C C . LEU A 1 245 ? -8.484 -0.307 30.804 1.00 59.00 245 LEU A C 1
ATOM 1924 O O . LEU A 1 245 ? -9.295 0.259 30.072 1.00 59.00 245 LEU A O 1
ATOM 1928 N N . SER A 1 246 ? -8.091 0.213 31.969 1.00 59.44 246 SER A N 1
ATOM 1929 C CA . SER A 1 246 ? -8.495 1.555 32.396 1.00 59.44 246 SER A CA 1
ATOM 1930 C C . SER A 1 246 ? -7.973 2.611 31.415 1.00 59.44 246 SER A C 1
ATOM 1932 O O . SER A 1 246 ? -6.948 2.410 30.767 1.00 59.44 246 SER A O 1
ATOM 1934 N N . PHE A 1 247 ? -8.641 3.763 31.334 1.00 55.19 247 PHE A N 1
ATOM 1935 C CA . PHE A 1 247 ? -8.220 4.878 30.473 1.00 55.19 247 PHE A CA 1
ATOM 1936 C C . PHE A 1 247 ? -6.737 5.250 30.663 1.00 55.19 247 PHE A C 1
ATOM 1938 O O . PHE A 1 247 ? -6.016 5.474 29.693 1.00 55.19 247 PHE A O 1
ATOM 1945 N N . PHE A 1 248 ? -6.259 5.249 31.911 1.00 51.31 248 PHE A N 1
ATOM 1946 C CA . PHE A 1 248 ? -4.853 5.503 32.228 1.00 51.31 248 PHE A CA 1
ATOM 1947 C C . PHE A 1 248 ? -3.929 4.399 31.703 1.00 51.31 248 PHE A C 1
ATOM 1949 O O . PHE A 1 248 ? -2.916 4.706 31.087 1.00 51.31 248 PHE A O 1
ATOM 1956 N N . ALA A 1 249 ? -4.306 3.127 31.856 1.00 57.16 249 ALA A N 1
ATOM 1957 C CA . ALA A 1 249 ? -3.530 2.004 31.334 1.00 57.16 249 ALA A CA 1
ATOM 1958 C C . ALA A 1 249 ? -3.521 1.947 29.793 1.00 57.16 249 ALA A C 1
ATOM 1960 O O . ALA A 1 249 ? -2.524 1.542 29.204 1.00 57.16 249 ALA A O 1
ATOM 1961 N N . GLN A 1 250 ? -4.592 2.389 29.127 1.00 53.53 250 GLN A N 1
ATOM 1962 C CA . GLN A 1 250 ? -4.631 2.527 27.665 1.00 53.53 250 GLN A CA 1
ATOM 1963 C C . GLN A 1 250 ? -3.689 3.634 27.178 1.00 53.53 250 GLN A C 1
ATOM 1965 O O . GLN A 1 250 ? -2.936 3.427 26.227 1.00 53.53 250 GLN A O 1
ATOM 1970 N N . ARG A 1 251 ? -3.699 4.795 27.847 1.00 53.62 251 ARG A N 1
ATOM 1971 C CA . ARG A 1 251 ? -2.868 5.952 27.486 1.00 53.62 251 ARG A CA 1
ATOM 1972 C C . ARG A 1 251 ? -1.382 5.699 27.727 1.00 53.62 251 ARG A C 1
ATOM 1974 O O . ARG A 1 251 ? -0.558 6.112 26.916 1.00 53.62 251 ARG A O 1
ATOM 1981 N N . GLU A 1 252 ? -1.050 4.994 28.805 1.00 53.66 252 GLU A N 1
ATOM 1982 C CA . GLU A 1 252 ? 0.329 4.613 29.107 1.00 53.66 252 GLU A CA 1
ATOM 1983 C C . GLU A 1 252 ? 0.869 3.615 28.079 1.00 53.66 252 GLU A C 1
ATOM 1985 O O . GLU A 1 252 ? 2.020 3.730 27.664 1.00 53.66 252 GLU A O 1
ATOM 1990 N N . ARG A 1 253 ? 0.017 2.701 27.588 1.00 55.16 253 ARG A N 1
ATOM 1991 C CA . ARG A 1 253 ? 0.368 1.760 26.515 1.00 55.16 253 ARG A CA 1
ATOM 1992 C C . ARG A 1 253 ? 0.568 2.455 25.170 1.00 55.16 253 ARG A C 1
ATOM 1994 O O . ARG A 1 253 ? 1.586 2.239 24.539 1.00 55.16 253 ARG A O 1
ATOM 2001 N N . GLN A 1 254 ? -0.328 3.366 24.783 1.00 51.81 254 GLN A N 1
ATOM 2002 C CA . GLN A 1 254 ? -0.143 4.181 23.573 1.00 51.81 254 GLN A CA 1
ATOM 2003 C C . GLN A 1 254 ? 1.139 5.020 23.628 1.00 51.81 254 GLN A C 1
ATOM 2005 O O . GLN A 1 254 ? 1.804 5.177 22.611 1.00 51.81 254 GLN A O 1
ATOM 2010 N N . ARG A 1 255 ? 1.502 5.541 24.809 1.00 47.22 255 ARG A N 1
ATOM 2011 C CA . ARG A 1 255 ? 2.772 6.247 25.020 1.00 47.22 255 ARG A CA 1
ATOM 2012 C C . ARG A 1 255 ? 3.985 5.334 24.949 1.00 47.22 255 ARG A C 1
ATOM 2014 O O . ARG A 1 255 ? 4.989 5.770 24.415 1.00 47.22 255 ARG A O 1
ATOM 2021 N N . THR A 1 256 ? 3.919 4.119 25.488 1.00 48.97 256 THR A N 1
ATOM 2022 C CA . THR A 1 256 ? 5.042 3.166 25.422 1.00 48.97 256 THR A CA 1
ATOM 2023 C C . THR A 1 256 ? 5.207 2.580 24.033 1.00 48.97 256 THR A C 1
ATOM 2025 O O . THR A 1 256 ? 6.342 2.413 23.600 1.00 48.97 256 THR A O 1
ATOM 2028 N N . ASP A 1 257 ? 4.103 2.355 23.318 1.00 48.75 257 ASP A N 1
ATOM 2029 C CA . ASP A 1 257 ? 4.138 2.064 21.896 1.00 48.75 257 ASP A CA 1
ATOM 2030 C C . ASP A 1 257 ? 4.831 3.243 21.207 1.00 48.75 257 ASP A C 1
ATOM 2032 O O . ASP A 1 257 ? 5.932 3.013 20.731 1.00 48.75 257 ASP A O 1
ATOM 2036 N N . HIS A 1 258 ? 4.324 4.496 21.290 1.00 38.34 258 HIS A N 1
ATOM 2037 C CA . HIS A 1 258 ? 4.964 5.728 20.752 1.00 38.34 258 HIS A CA 1
ATOM 2038 C C . HIS A 1 258 ? 6.434 5.940 21.149 1.00 38.34 258 HIS A C 1
ATOM 2040 O O . HIS A 1 258 ? 7.219 6.368 20.312 1.00 38.34 258 HIS A O 1
ATOM 2046 N N . ALA A 1 259 ? 6.833 5.630 22.380 1.00 34.41 259 ALA A N 1
ATOM 2047 C CA . ALA A 1 259 ? 8.215 5.767 22.837 1.00 34.41 259 ALA A CA 1
ATOM 2048 C C . ALA A 1 259 ? 9.141 4.725 22.193 1.00 34.41 259 ALA A C 1
ATOM 2050 O O . ALA A 1 259 ? 10.256 5.066 21.812 1.00 34.41 259 ALA A O 1
ATOM 2051 N N . LYS A 1 260 ? 8.654 3.496 21.969 1.00 40.81 260 LYS A N 1
ATOM 2052 C CA . LYS A 1 260 ? 9.361 2.497 21.155 1.00 40.81 260 LYS A CA 1
ATOM 2053 C C . LYS A 1 260 ? 9.546 2.931 19.698 1.00 40.81 260 LYS A C 1
ATOM 2055 O O . LYS A 1 260 ? 10.500 2.479 19.078 1.00 40.81 260 LYS A O 1
ATOM 2060 N N . TRP A 1 261 ? 8.667 3.783 19.158 1.00 37.41 261 TRP A N 1
ATOM 2061 C CA . TRP A 1 261 ? 8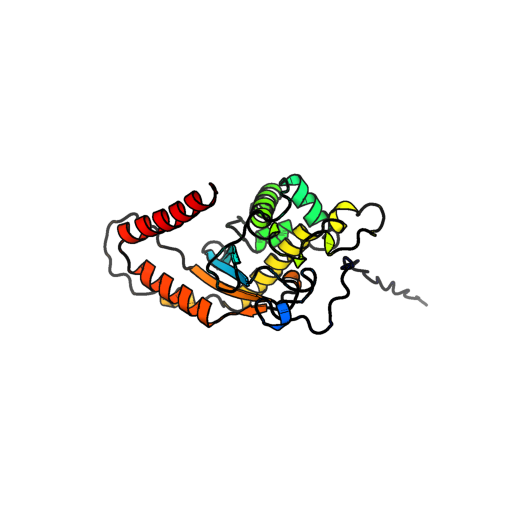.856 4.362 17.818 1.00 37.41 261 TRP A CA 1
ATOM 2062 C C . TRP A 1 261 ? 10.003 5.378 17.787 1.00 37.41 261 TRP A C 1
ATOM 2064 O O . TRP A 1 261 ? 10.700 5.447 16.789 1.00 37.41 261 TRP A O 1
ATOM 2074 N N . ILE A 1 262 ? 10.227 6.136 18.868 1.00 39.12 262 ILE A N 1
ATOM 2075 C CA . ILE A 1 262 ? 11.264 7.183 18.906 1.00 39.12 262 ILE A CA 1
ATOM 2076 C C . ILE A 1 262 ? 12.653 6.593 19.195 1.00 39.12 262 ILE A C 1
ATOM 2078 O O . ILE A 1 262 ? 13.631 7.033 18.605 1.00 39.12 262 ILE A O 1
ATOM 2082 N N . GLU A 1 263 ? 12.761 5.561 20.038 1.00 33.47 263 GLU A N 1
ATOM 2083 C CA . GLU A 1 263 ? 14.062 4.932 20.343 1.00 33.47 263 GLU A CA 1
ATOM 2084 C C . GLU A 1 263 ? 14.673 4.141 19.170 1.00 33.47 263 GLU A C 1
ATOM 2086 O O . GLU A 1 263 ? 15.855 3.807 19.219 1.00 33.47 263 GLU A O 1
ATOM 2091 N N . HIS A 1 264 ? 13.908 3.854 18.111 1.00 39.31 264 HIS A N 1
ATOM 2092 C CA . HIS A 1 264 ? 14.404 3.151 16.921 1.00 39.31 264 HIS A CA 1
ATOM 2093 C C . HIS A 1 264 ? 14.715 4.061 15.720 1.00 39.31 264 HIS A C 1
ATOM 2095 O O . HIS A 1 264 ? 15.276 3.563 14.750 1.00 39.31 264 HIS A O 1
ATOM 2101 N N . ASP A 1 265 ? 14.428 5.367 15.802 1.00 33.72 265 ASP A N 1
ATOM 2102 C CA . ASP A 1 265 ? 14.802 6.369 14.785 1.00 33.72 265 ASP A CA 1
ATOM 2103 C C . ASP A 1 265 ? 16.168 7.045 15.077 1.00 33.72 265 ASP A C 1
ATOM 2105 O O . ASP A 1 265 ? 16.643 7.852 14.277 1.00 33.72 265 ASP A O 1
ATOM 2109 N N . GLU A 1 266 ? 16.827 6.721 16.202 1.00 31.56 266 GLU A N 1
ATOM 2110 C CA . GLU A 1 266 ? 18.136 7.283 16.605 1.00 31.56 266 GLU A CA 1
ATOM 2111 C C . GLU A 1 266 ? 19.327 6.294 16.535 1.00 31.56 266 GLU A C 1
ATOM 2113 O O . GLU A 1 266 ? 20.386 6.560 17.111 1.00 31.56 266 GLU A O 1
ATOM 2118 N N . LEU A 1 267 ? 19.213 5.177 15.804 1.00 31.59 267 LEU A N 1
ATOM 2119 C CA . LEU A 1 267 ? 20.318 4.228 15.551 1.00 31.59 267 LEU A CA 1
ATOM 2120 C C . LEU A 1 267 ? 20.423 3.852 14.071 1.00 31.59 267 LEU A C 1
ATOM 2122 O O . LEU A 1 267 ? 21.577 3.715 13.601 1.00 31.59 267 LEU A O 1
#

InterPro domains:
  IPR036430 Ribonuclease T2-like superfamily [G3DSA:3.90.730.10] (18-255)

Foldseek 3Di:
DDDDPPDPPPPPPDDFDFPDPADPQFDKFPDPVPPPGDLQFFWDDGWKKWKWFQDPVLLFIATQAIWDAHNVRPDTDFQQADFDDLVGLLCLQCLSVVPHDRLLQLCLNRQYNNRHVPDDSSNSSVVLRVRCRGHLRNTSSQDLNRTDQDDDPPSRRSSSRVSSNLVSLLSSLVSVVVRVVDDRDDPVVVPPPDDPDDDDDPDDPPTDMFMWIWMARTGSSVVHIDTPPVVRVVVVVVVVVLVVDDPVVNVVVVVVVVVVVVVVVPD

Organism: NCBI:txid456999

Radius of gyration: 21.34 Å; chains: 1; bounding box: 49×40×83 Å

pLDDT: mean 76.0, std 21.1, range [28.05, 97.38]

Secondary structure (DSSP, 8-state):
-----------------BSS---SSPPBTTSGGGTTS-TTTS--SEEEEEEEEEETTTTEEEEEEEEEEETTSS-EE---S----HHHHHHHHHHHTTTSS-HHHHHHHHTGGG--TT--HHHHHHHHHHHHHHTGGG-GGGSGGGB---PPTT-HHHHHS-HHHHHHHHHHHHHHHHHHHS-TTTTTGGG--------------PPPEEEEEEEEBS-GGG--EEE-HHHHHHHHHHHHHHTTS-HHHHHHHHHHHHHHHHTTS--